Protein AF-0000000066458922 (afdb_homodimer)

Sequence (270 aa):
MAAVVPRSFRLLEELENGEKGRGAEACSYGLANGDDVTMTNWNGTILGPPHSVHENRIYSVNIKCGENYPDLPPTIHFVSKVNLPCVDPRNGKVDLTKLPRLAIWKREFTMETILLEIRRQAKCYKEMPRDIRAYMAAVVPRSFRLLEELENGEKGRGAEACSYGLANGDDVTMTNWNGTILGPPHSVHENRIYSVNIKCGENYPDLPPTIHFVSKVNLPCVDPRNGKVDLTKLPRLAIWKREFTMETILLEIRRQAKCYKEMPRDIRAY

Nearest PDB structures (foldseek):
  3e95-assembly1_C  TM=9.661E-01  e=5.113E-15  Plasmodium falciparum 3D7
  6d6i-assembly2_D  TM=9.715E-01  e=2.833E-14  Homo sapiens
  7bbd-assembly1_A  TM=9.429E-01  e=5.014E-14  Homo sapiens
  3von-assembly15_h  TM=9.383E-01  e=4.615E-13  Homo sapiens
  2c2v-assembly2_L  TM=9.650E-01  e=1.984E-12  Homo sapiens

Structure (mmCIF, N/CA/C/O backbone):
data_AF-0000000066458922-model_v1
#
loop_
_entity.id
_entity.type
_entity.pdbx_description
1 polymer 'Ubiquitin-conjugating enzyme'
#
loop_
_atom_site.group_PDB
_atom_site.id
_atom_site.type_symbol
_atom_site.label_atom_id
_atom_site.label_alt_id
_atom_site.label_comp_id
_atom_site.label_asym_id
_atom_site.label_entity_id
_atom_site.label_seq_id
_atom_site.pdbx_PDB_ins_code
_atom_site.Cartn_x
_atom_site.Cartn_y
_atom_site.Cartn_z
_atom_site.occupancy
_atom_site.B_iso_or_equiv
_atom_site.auth_seq_id
_atom_site.auth_comp_id
_atom_site.auth_asym_id
_atom_site.auth_atom_id
_atom_site.pdbx_PDB_model_num
ATOM 1 N N . MET A 1 1 ? -7.777 29.75 24.094 1 41.16 1 MET A N 1
ATOM 2 C CA . MET A 1 1 ? -7.801 29.438 22.656 1 41.16 1 MET A CA 1
ATOM 3 C C . MET A 1 1 ? -6.992 28.188 22.359 1 41.16 1 MET A C 1
ATOM 5 O O . MET A 1 1 ? -5.82 28.094 22.734 1 41.16 1 MET A O 1
ATOM 9 N N . ALA A 1 2 ? -7.551 27.094 22.312 1 49.94 2 ALA A N 1
ATOM 10 C CA . ALA A 1 2 ? -6.809 25.844 22.328 1 49.94 2 ALA A CA 1
ATOM 11 C C . ALA A 1 2 ? -5.652 25.875 21.344 1 49.94 2 ALA A C 1
ATOM 13 O O . ALA A 1 2 ? -5.773 26.453 20.25 1 49.94 2 ALA A O 1
ATOM 14 N N . ALA A 1 3 ? -4.461 25.859 21.781 1 58.59 3 ALA A N 1
ATOM 15 C CA . ALA A 1 3 ? -3.236 26.062 21.016 1 58.59 3 ALA A CA 1
ATOM 16 C C . ALA A 1 3 ? -3.262 25.25 19.719 1 58.59 3 ALA A C 1
ATOM 18 O O . ALA A 1 3 ? -3.494 24.047 19.734 1 58.59 3 ALA A O 1
ATOM 19 N N . VAL A 1 4 ? -3.592 26 18.547 1 75.06 4 VAL A N 1
ATOM 20 C CA . VAL A 1 4 ? -3.693 25.406 17.219 1 75.06 4 VAL A CA 1
ATOM 21 C C . VAL A 1 4 ? -2.363 24.766 16.828 1 75.06 4 VAL A C 1
ATOM 23 O O . VAL A 1 4 ? -1.322 25.438 16.828 1 75.06 4 VAL A O 1
ATOM 26 N N . VAL A 1 5 ? -2.254 23.469 17 1 81.69 5 VAL A N 1
ATOM 27 C CA . VAL A 1 5 ? -1.054 22.75 16.578 1 81.69 5 VAL A CA 1
ATOM 28 C C . VAL A 1 5 ? -0.711 23.094 15.133 1 81.69 5 VAL A C 1
ATOM 30 O O . VAL A 1 5 ? -1.555 22.969 14.242 1 81.69 5 VAL A O 1
ATOM 33 N N . PRO A 1 6 ? 0.417 23.719 15.016 1 91.44 6 PRO A N 1
ATOM 34 C CA . PRO A 1 6 ? 0.812 24.031 13.641 1 91.44 6 PRO A CA 1
ATOM 35 C C . PRO A 1 6 ? 0.789 22.797 12.727 1 91.44 6 PRO A C 1
ATOM 37 O O . PRO A 1 6 ? 0.986 21.672 13.195 1 91.44 6 PRO A O 1
ATOM 40 N N . ARG A 1 7 ? 0.557 22.891 11.492 1 95.56 7 ARG A N 1
ATOM 41 C CA . ARG A 1 7 ? 0.439 21.844 10.477 1 95.56 7 ARG A CA 1
ATOM 42 C C . ARG A 1 7 ? 1.653 20.922 10.492 1 95.56 7 ARG A C 1
ATOM 44 O O . ARG A 1 7 ? 1.509 19.703 10.469 1 95.56 7 ARG A O 1
ATOM 51 N N . SER A 1 8 ? 2.82 21.531 10.5 1 94.12 8 SER A N 1
ATOM 52 C CA . SER A 1 8 ? 4.047 20.75 10.43 1 94.12 8 SER A CA 1
ATOM 53 C C . SER A 1 8 ? 4.176 19.812 11.625 1 94.12 8 SER A C 1
ATOM 55 O O . SER A 1 8 ? 4.609 18.656 11.484 1 94.12 8 SER A O 1
ATOM 57 N N . PHE A 1 9 ? 3.789 20.281 12.758 1 94.62 9 PHE A N 1
ATOM 58 C CA . PHE A 1 9 ? 3.855 19.453 13.953 1 94.62 9 PHE A CA 1
ATOM 59 C C . PHE A 1 9 ? 2.832 18.312 13.898 1 94.62 9 PHE A C 1
ATOM 61 O O . PHE A 1 9 ? 3.121 17.188 14.289 1 94.62 9 PHE A O 1
ATOM 68 N N . ARG A 1 10 ? 1.697 18.656 13.438 1 95.81 10 ARG A N 1
ATOM 69 C CA . ARG A 1 10 ? 0.661 17.641 13.25 1 95.81 10 ARG A CA 1
ATOM 70 C C . ARG A 1 10 ? 1.138 16.531 12.32 1 95.81 10 ARG A C 1
ATOM 72 O O . ARG A 1 10 ? 1.009 15.352 12.633 1 95.81 10 ARG A O 1
ATOM 79 N N . LEU A 1 11 ? 1.676 16.891 11.219 1 96.31 11 LEU A N 1
ATOM 80 C CA . LEU A 1 11 ? 2.109 15.922 10.211 1 96.31 11 LEU A CA 1
ATOM 81 C C . LEU A 1 11 ? 3.279 15.094 10.727 1 96.31 11 LEU A C 1
ATOM 83 O O . LEU A 1 11 ? 3.375 13.898 10.422 1 96.31 11 LEU A O 1
ATOM 87 N N . LEU A 1 12 ? 4.121 15.727 11.469 1 93.5 12 LEU A N 1
ATOM 88 C CA . LEU A 1 12 ? 5.227 14.984 12.07 1 93.5 12 LEU A CA 1
ATOM 89 C C . LEU A 1 12 ? 4.715 13.938 13.047 1 93.5 12 LEU A C 1
ATOM 91 O O . LEU A 1 12 ? 5.219 12.805 13.078 1 93.5 12 LEU A O 1
ATOM 95 N N . GLU A 1 13 ? 3.781 14.336 13.789 1 93.44 13 GLU A N 1
ATOM 96 C CA . GLU A 1 13 ? 3.178 13.398 14.734 1 93.44 13 GLU A CA 1
ATOM 97 C C . GLU A 1 13 ? 2.527 12.227 14 1 93.44 13 GLU A C 1
ATOM 99 O O . GLU A 1 13 ? 2.689 11.07 14.398 1 93.44 13 GLU A O 1
ATOM 104 N N . GLU A 1 14 ? 1.834 12.469 13 1 94 14 GLU A N 1
ATOM 105 C CA . GLU A 1 14 ? 1.181 11.414 12.227 1 94 14 GLU A CA 1
ATOM 106 C C . GLU A 1 14 ? 2.207 10.516 11.547 1 94 14 GLU A C 1
ATOM 108 O O . GLU A 1 14 ? 2.002 9.305 11.438 1 94 14 GLU A O 1
ATOM 113 N N . LEU A 1 15 ? 3.234 11.164 11.117 1 92 15 LEU A N 1
ATOM 114 C CA . LEU A 1 15 ? 4.32 10.391 10.531 1 92 15 LEU A CA 1
ATOM 115 C C . LEU A 1 15 ? 4.906 9.414 11.547 1 92 15 LEU A C 1
ATOM 117 O O . LEU A 1 15 ? 5.113 8.234 11.234 1 92 15 LEU A O 1
ATOM 121 N N . GLU A 1 16 ? 5.117 9.867 12.672 1 89.38 16 GLU A N 1
ATOM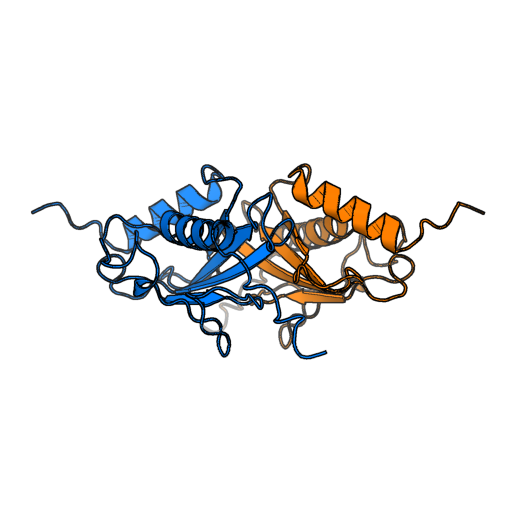 122 C CA . GLU A 1 16 ? 5.664 9.039 13.742 1 89.38 16 GLU A CA 1
ATOM 123 C C . GLU A 1 16 ? 4.711 7.898 14.102 1 89.38 16 GLU A C 1
ATOM 125 O O . GLU A 1 16 ? 5.145 6.766 14.312 1 89.38 16 GLU A O 1
ATOM 130 N N . ASN A 1 17 ? 3.496 8.211 14.125 1 88.06 17 ASN A N 1
ATOM 131 C CA . ASN A 1 17 ? 2.486 7.195 14.422 1 88.06 17 ASN A CA 1
ATOM 132 C C . ASN A 1 17 ? 2.426 6.129 13.328 1 88.06 17 ASN A C 1
ATOM 134 O O . ASN A 1 17 ? 2.254 4.945 13.625 1 88.06 17 ASN A O 1
ATOM 138 N N . GLY A 1 18 ? 2.506 6.551 12.156 1 83.62 18 GLY A N 1
ATOM 139 C CA . GLY A 1 18 ? 2.5 5.625 11.031 1 83.62 18 GLY A CA 1
ATOM 140 C C . GLY A 1 18 ? 3.682 4.676 11.039 1 83.62 18 GLY A C 1
ATOM 141 O O . GLY A 1 18 ? 3.549 3.508 10.664 1 83.62 18 GLY A O 1
ATOM 142 N N . GLU A 1 19 ? 4.84 5.121 11.398 1 74.81 19 GLU A N 1
ATOM 143 C CA . GLU A 1 19 ? 6.07 4.34 11.43 1 74.81 19 GLU A CA 1
ATOM 144 C C . GLU A 1 19 ? 6.031 3.293 12.539 1 74.81 19 GLU A C 1
ATOM 146 O O . GLU A 1 19 ? 6.551 2.188 12.375 1 74.81 19 GLU A O 1
ATOM 151 N N . LYS A 1 20 ? 5.547 3.604 13.641 1 64.25 20 LYS A N 1
ATOM 152 C CA . LYS A 1 20 ? 5.574 2.73 14.805 1 64.25 20 LYS A CA 1
ATOM 153 C C . LYS A 1 20 ? 4.551 1.605 14.68 1 64.25 20 LYS A C 1
ATOM 155 O O . LYS A 1 20 ? 4.578 0.646 15.453 1 64.25 20 LYS A O 1
ATOM 160 N N . GLY A 1 21 ? 4.047 1.479 13.562 1 56.75 21 GLY A N 1
ATOM 161 C CA . GLY A 1 21 ? 3.072 0.418 13.367 1 56.75 21 GLY A CA 1
ATOM 162 C C . GLY A 1 21 ? 1.97 0.423 14.414 1 56.75 21 GLY A C 1
ATOM 163 O O . GLY A 1 21 ? 1.437 -0.631 14.766 1 56.75 21 GLY A O 1
ATOM 164 N N . ARG A 1 22 ? 2.064 1.371 15.297 1 48 22 ARG A N 1
ATOM 165 C CA . ARG A 1 22 ? 1.065 1.415 16.359 1 48 22 ARG A CA 1
ATOM 166 C C . ARG A 1 22 ? -0.345 1.476 1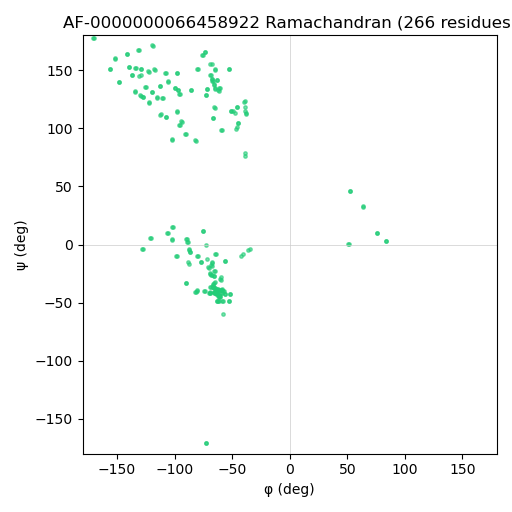5.781 1 48 22 ARG A C 1
ATOM 168 O O . ARG A 1 22 ? -1.328 1.357 16.516 1 48 22 ARG A O 1
ATOM 175 N N . GLY A 1 23 ? -0.4 1.772 14.508 1 48.88 23 GLY A N 1
ATOM 176 C CA . GLY A 1 23 ? -1.752 1.79 13.977 1 48.88 23 GLY A CA 1
ATOM 177 C C . GLY A 1 23 ? -2.322 0.402 13.75 1 48.88 23 GLY A C 1
ATOM 178 O O . GLY A 1 23 ? -1.665 -0.6 14.039 1 48.88 23 GLY A O 1
ATOM 179 N N . ALA A 1 24 ? -3.693 0.386 13.602 1 52.81 24 ALA A N 1
ATOM 180 C CA . ALA A 1 24 ? -4.449 -0.835 13.336 1 52.81 24 ALA A CA 1
ATOM 181 C C . ALA A 1 24 ? -3.787 -1.663 12.242 1 52.81 24 ALA A C 1
ATOM 183 O O . ALA A 1 24 ? -3.293 -1.114 11.25 1 52.81 24 ALA A O 1
ATOM 184 N N . GLU A 1 25 ? -3.371 -2.797 12.484 1 63.59 25 GLU A N 1
ATOM 185 C CA . GLU A 1 25 ? -2.881 -3.773 11.516 1 63.59 25 GLU A CA 1
ATOM 186 C C . GLU A 1 25 ? -3.635 -3.668 10.195 1 63.59 25 GLU A C 1
ATOM 188 O O . GLU A 1 25 ? -3.158 -4.145 9.164 1 63.59 25 GLU A O 1
ATOM 193 N N . ALA A 1 26 ? -4.629 -2.756 10.258 1 82.12 26 ALA A N 1
ATOM 194 C CA . ALA A 1 26 ? -5.562 -2.803 9.141 1 82.12 26 ALA A CA 1
ATOM 195 C C . ALA A 1 26 ? -5.223 -1.741 8.102 1 82.12 26 ALA A C 1
ATOM 197 O O . ALA A 1 26 ? -5.77 -1.752 6.992 1 82.12 26 ALA A O 1
ATOM 198 N N . CYS A 1 27 ? -4.273 -0.783 8.43 1 88.62 27 CYS A N 1
ATOM 199 C CA . CYS A 1 27 ? -3.896 0.256 7.477 1 88.62 27 CYS A CA 1
ATOM 200 C C . CYS A 1 27 ? -2.463 0.717 7.711 1 88.62 27 CYS A C 1
ATOM 202 O O . CYS A 1 27 ? -1.877 0.435 8.758 1 88.62 27 CYS A O 1
ATOM 204 N N . SER A 1 28 ? -1.844 1.312 6.781 1 87.38 28 SER A N 1
ATOM 205 C CA . SER A 1 28 ? -0.528 1.941 6.844 1 87.38 28 SER A CA 1
ATOM 206 C C . SER A 1 28 ? -0.506 3.254 6.07 1 87.38 28 SER A C 1
ATOM 208 O O . SER A 1 28 ? -1.31 3.457 5.156 1 87.38 28 SER A O 1
ATOM 210 N N . TYR A 1 29 ? 0.348 4.145 6.457 1 91.38 29 TYR A N 1
ATOM 211 C CA . TYR A 1 29 ? 0.526 5.402 5.742 1 91.38 29 TYR A CA 1
ATOM 212 C C . TYR A 1 29 ? 1.91 5.984 6.004 1 91.38 29 TYR A C 1
ATOM 214 O O . TYR A 1 29 ? 2.492 5.766 7.07 1 91.38 29 TYR A O 1
ATOM 222 N N . GLY A 1 30 ? 2.418 6.715 5.066 1 91.81 30 GLY A N 1
ATOM 223 C CA . GLY A 1 30 ? 3.721 7.359 5.09 1 91.81 30 GLY A CA 1
ATOM 224 C C . GLY A 1 30 ? 3.928 8.328 3.941 1 91.81 30 GLY A C 1
ATOM 225 O O . GLY A 1 30 ? 3.055 8.484 3.084 1 91.81 30 GLY A O 1
ATOM 226 N N . LEU A 1 31 ? 5.035 8.938 3.963 1 93.31 31 LEU A N 1
ATOM 227 C CA . LEU A 1 31 ? 5.305 9.953 2.945 1 93.31 31 LEU A CA 1
ATOM 228 C C . LEU A 1 31 ? 5.43 9.312 1.566 1 93.31 31 LEU A C 1
ATOM 230 O O . LEU A 1 31 ? 5.992 8.227 1.428 1 93.31 31 LEU A O 1
ATOM 234 N N . ALA A 1 32 ? 4.879 10 0.539 1 91 32 ALA A N 1
ATOM 235 C CA . ALA A 1 32 ? 5.004 9.547 -0.844 1 91 32 ALA A CA 1
ATOM 236 C C . ALA A 1 32 ? 6.41 9.797 -1.38 1 91 32 ALA A C 1
ATOM 238 O O . ALA A 1 32 ? 6.926 9.016 -2.184 1 91 32 ALA A O 1
ATOM 239 N N . ASN A 1 33 ? 6.926 10.945 -1.011 1 83.19 33 ASN A N 1
ATOM 240 C CA . ASN A 1 33 ? 8.258 11.375 -1.438 1 83.19 33 ASN A CA 1
ATOM 241 C C . ASN A 1 33 ? 9.062 11.938 -0.272 1 83.19 33 ASN A C 1
ATOM 243 O O . ASN A 1 33 ? 8.594 12.836 0.435 1 83.19 33 ASN A O 1
ATOM 247 N N . GLY A 1 34 ? 10.312 11.461 -0.122 1 77.25 34 GLY A N 1
ATOM 248 C CA . GLY A 1 34 ? 11.164 11.891 0.975 1 77.25 34 GLY A CA 1
ATOM 249 C C . GLY A 1 34 ? 11.625 13.328 0.836 1 77.25 34 GLY A C 1
ATOM 250 O O . GLY A 1 34 ? 12.008 13.961 1.823 1 77.25 34 GLY A O 1
ATOM 251 N N . ASP A 1 35 ? 11.547 13.805 -0.413 1 78.38 35 ASP A N 1
ATOM 252 C CA . ASP A 1 35 ? 12.023 15.164 -0.666 1 78.38 35 ASP A CA 1
ATOM 253 C C . ASP A 1 35 ? 10.914 16.188 -0.461 1 78.38 35 ASP A C 1
ATOM 255 O O . ASP A 1 35 ? 11.125 17.391 -0.632 1 78.38 35 ASP A O 1
ATOM 259 N N . ASP A 1 36 ? 9.789 15.719 -0.006 1 85.12 36 ASP A N 1
ATOM 260 C CA . ASP A 1 36 ? 8.641 16.594 0.235 1 85.12 36 ASP A CA 1
ATOM 261 C C . ASP A 1 36 ? 8.758 17.281 1.593 1 85.12 36 ASP A C 1
ATOM 263 O O . ASP A 1 36 ? 8.156 16.844 2.574 1 85.12 36 ASP A O 1
ATOM 267 N N . VAL A 1 37 ? 9.375 18.438 1.634 1 85.88 37 VAL A N 1
ATOM 268 C CA . VAL A 1 37 ? 9.656 19.172 2.863 1 85.88 37 VAL A CA 1
ATOM 269 C C . VAL A 1 37 ? 8.352 19.625 3.5 1 85.88 37 VAL A C 1
ATOM 271 O O . VAL A 1 37 ? 8.25 19.734 4.727 1 85.88 37 VAL A O 1
ATOM 274 N N . THR A 1 38 ? 7.395 19.797 2.67 1 93.19 38 THR A N 1
ATOM 275 C CA . THR A 1 38 ? 6.125 20.312 3.176 1 93.19 38 THR A CA 1
ATOM 276 C C . THR A 1 38 ? 5.238 19.172 3.67 1 93.19 38 THR A C 1
ATOM 278 O O . THR A 1 38 ? 4.172 19.406 4.238 1 93.19 38 THR A O 1
ATOM 281 N N . MET A 1 39 ? 5.621 17.938 3.482 1 94.69 39 MET A N 1
ATOM 282 C CA . MET A 1 39 ? 4.902 16.75 3.904 1 94.69 39 MET A CA 1
ATOM 283 C C . MET A 1 39 ? 3.455 16.781 3.428 1 94.69 39 MET A C 1
ATOM 285 O O . MET A 1 39 ? 2.535 16.5 4.195 1 94.69 39 MET A O 1
ATOM 289 N N . THR A 1 40 ? 3.297 17.141 2.139 1 96.62 40 THR A N 1
ATOM 290 C CA . THR A 1 40 ? 1.965 17.328 1.577 1 96.62 40 THR A CA 1
ATOM 291 C C . THR A 1 40 ? 1.438 16.016 0.982 1 96.62 40 THR A C 1
ATOM 293 O O . THR A 1 40 ? 0.237 15.75 1.032 1 96.62 40 THR A O 1
ATOM 296 N N . ASN A 1 41 ? 2.305 15.227 0.469 1 95.31 41 ASN A N 1
ATOM 297 C CA . ASN A 1 41 ? 1.882 14.039 -0.267 1 95.31 41 ASN A CA 1
ATOM 298 C C . ASN A 1 41 ? 2.219 12.758 0.491 1 95.31 41 ASN A C 1
ATOM 300 O O . ASN A 1 41 ? 3.371 12.539 0.869 1 95.31 41 ASN A O 1
ATOM 304 N N . TRP A 1 42 ? 1.158 11.945 0.673 1 94.94 42 TRP A N 1
ATOM 305 C CA . TRP A 1 42 ? 1.271 10.711 1.442 1 94.94 42 TRP A CA 1
ATOM 306 C C . TRP A 1 42 ? 0.703 9.531 0.663 1 94.94 42 TRP A C 1
ATOM 308 O O . TRP A 1 42 ? -0.146 9.703 -0.214 1 94.94 42 TRP A O 1
ATOM 318 N N . ASN A 1 43 ? 1.256 8.367 0.942 1 92.38 43 ASN A N 1
ATOM 319 C CA . ASN A 1 43 ? 0.662 7.105 0.513 1 92.38 43 ASN A CA 1
ATOM 320 C C . ASN A 1 43 ? 0.056 6.344 1.688 1 92.38 43 ASN A C 1
ATOM 322 O O . ASN A 1 43 ? 0.548 6.438 2.814 1 92.38 43 ASN A O 1
ATOM 326 N N . GLY A 1 44 ? -0.997 5.629 1.39 1 92 44 GLY A N 1
ATOM 327 C CA . GLY A 1 44 ? -1.632 4.789 2.391 1 92 44 GLY A CA 1
ATOM 328 C C . GLY A 1 44 ? -2.109 3.459 1.835 1 92 44 GLY A C 1
ATOM 329 O O . GLY A 1 44 ? -2.188 3.281 0.618 1 92 44 GLY A O 1
ATOM 330 N N . THR A 1 45 ? -2.371 2.559 2.781 1 91 45 THR A N 1
ATOM 331 C CA . THR A 1 45 ? -2.922 1.257 2.42 1 91 45 THR A CA 1
ATOM 332 C C . THR A 1 45 ? -4.031 0.853 3.385 1 91 45 THR A C 1
ATOM 334 O O . THR A 1 45 ? -3.963 1.149 4.582 1 91 45 THR A O 1
ATOM 337 N N . ILE A 1 46 ? -4.973 0.185 2.855 1 91.75 46 ILE A N 1
ATOM 338 C CA . ILE A 1 46 ? -6.082 -0.352 3.635 1 91.75 46 ILE A CA 1
ATOM 339 C C . ILE A 1 46 ? -6.238 -1.844 3.35 1 91.75 46 ILE A C 1
ATOM 341 O O . ILE A 1 46 ? -6.34 -2.254 2.191 1 91.75 46 ILE A O 1
ATOM 345 N N . LEU A 1 47 ? -6.242 -2.584 4.383 1 88.94 47 LEU A N 1
ATOM 346 C CA . LEU A 1 47 ? -6.559 -4 4.242 1 88.94 47 LEU A CA 1
ATOM 347 C C . LEU A 1 47 ? -8.062 -4.227 4.289 1 88.94 47 LEU A C 1
ATOM 349 O O . LEU A 1 47 ? -8.742 -3.732 5.195 1 88.94 47 LEU A O 1
ATOM 353 N N . GLY A 1 48 ? -8.523 -5 3.367 1 90.44 48 GLY A N 1
ATOM 354 C CA . GLY A 1 48 ? -9.953 -5.285 3.383 1 90.44 48 GLY A CA 1
ATOM 355 C C . GLY A 1 48 ? -10.398 -6.035 4.625 1 90.44 48 GLY A C 1
ATOM 356 O O . GLY A 1 48 ? -9.688 -6.922 5.109 1 90.44 48 GLY A O 1
ATOM 357 N N . PRO A 1 49 ? -11.555 -5.656 5.102 1 90.25 49 PRO A N 1
ATOM 358 C CA . PRO A 1 49 ? -12.031 -6.305 6.328 1 90.25 49 PRO A CA 1
ATOM 359 C C . PRO A 1 49 ? -12.398 -7.77 6.113 1 90.25 49 PRO A C 1
ATOM 361 O O . PRO A 1 49 ? -12.922 -8.133 5.055 1 90.25 49 PRO A O 1
ATOM 364 N N . PRO A 1 50 ? -12.133 -8.578 7.211 1 86.88 50 PRO A N 1
ATOM 365 C CA . PRO A 1 50 ? -12.547 -9.984 7.117 1 86.88 50 PRO A CA 1
ATOM 366 C C . PRO A 1 50 ? -14.062 -10.148 7.031 1 86.88 50 PRO A C 1
ATOM 368 O O . PRO A 1 50 ? -14.805 -9.289 7.5 1 86.88 50 PRO A O 1
ATOM 371 N N . HIS A 1 51 ? -14.484 -11.258 6.344 1 88.44 51 HIS A N 1
ATOM 372 C CA . HIS A 1 51 ? -15.898 -11.602 6.23 1 88.44 51 HIS A CA 1
ATOM 373 C C . HIS A 1 51 ? -16.672 -10.539 5.457 1 88.44 51 HIS A C 1
ATOM 375 O O . HIS A 1 51 ? -17.75 -10.117 5.875 1 88.44 51 HIS A O 1
ATOM 381 N N . SER A 1 52 ? -16.031 -9.922 4.527 1 88.69 52 SER A N 1
ATOM 382 C CA . SER A 1 52 ? -16.625 -8.953 3.615 1 88.69 52 SER A CA 1
ATOM 383 C C . SER A 1 52 ? -16.266 -9.258 2.166 1 88.69 52 SER A C 1
ATOM 385 O O . SER A 1 52 ? -15.438 -10.133 1.9 1 88.69 52 SER A O 1
ATOM 387 N N . VAL A 1 53 ? -16.938 -8.617 1.21 1 88.12 53 VAL A N 1
ATOM 388 C CA . VAL A 1 53 ? -16.625 -8.789 -0.204 1 88.12 53 VAL A CA 1
ATOM 389 C C . VAL A 1 53 ? -15.219 -8.258 -0.483 1 88.12 53 VAL A C 1
ATOM 391 O O . VAL A 1 53 ? -14.656 -8.5 -1.555 1 88.12 53 VAL A O 1
ATOM 394 N N . HIS A 1 54 ? -14.609 -7.617 0.473 1 90.69 54 HIS A N 1
ATOM 395 C CA . HIS A 1 54 ? -13.289 -7.016 0.306 1 90.69 54 HIS A CA 1
ATOM 396 C C . HIS A 1 54 ? -12.219 -7.824 1.031 1 90.69 54 HIS A C 1
ATOM 398 O O . HIS A 1 54 ? -11.07 -7.391 1.139 1 90.69 54 HIS A O 1
ATOM 404 N N . GLU A 1 55 ? -12.602 -8.984 1.491 1 87.75 55 GLU A N 1
ATOM 405 C CA . GLU A 1 55 ? -11.664 -9.82 2.236 1 87.75 55 GLU A CA 1
ATOM 406 C C . GLU A 1 55 ? -10.461 -10.188 1.38 1 87.75 55 GLU A C 1
ATOM 408 O O . GLU A 1 55 ? -10.602 -10.484 0.192 1 87.75 55 GLU A O 1
ATOM 413 N N . ASN A 1 56 ? -9.242 -10.07 1.993 1 85.81 56 ASN A N 1
ATOM 414 C CA . ASN A 1 56 ? -7.977 -10.484 1.396 1 85.81 56 ASN A CA 1
ATOM 415 C C . ASN A 1 56 ? -7.504 -9.492 0.336 1 85.81 56 ASN A C 1
ATOM 417 O O . ASN A 1 56 ? -6.586 -9.781 -0.431 1 85.81 56 ASN A O 1
ATOM 421 N N . ARG A 1 57 ? -8.148 -8.391 0.281 1 89.44 57 ARG A N 1
ATOM 422 C CA . ARG A 1 57 ? -7.75 -7.336 -0.645 1 89.44 57 ARG A CA 1
ATOM 423 C C . ARG A 1 57 ? -6.895 -6.285 0.059 1 89.44 57 ARG A C 1
ATOM 425 O O . ARG A 1 57 ? -7.012 -6.09 1.27 1 89.44 57 ARG A O 1
ATOM 432 N N . ILE A 1 58 ? -6.016 -5.762 -0.703 1 89.81 58 ILE A N 1
ATOM 433 C CA . ILE A 1 58 ? -5.273 -4.602 -0.231 1 89.81 58 ILE A CA 1
ATOM 434 C C . ILE A 1 58 ? -5.523 -3.416 -1.16 1 89.81 58 ILE A C 1
ATOM 436 O O . ILE A 1 58 ? -5.434 -3.547 -2.383 1 89.81 58 ILE A O 1
ATOM 440 N N . TYR A 1 59 ? -5.84 -2.268 -0.61 1 92.44 59 TYR A N 1
ATOM 441 C CA . TYR A 1 59 ? -6.109 -1.055 -1.374 1 92.44 59 TYR A CA 1
ATOM 442 C C . TYR A 1 59 ? -5.035 -0.003 -1.124 1 92.44 59 TYR A C 1
ATOM 444 O O . TYR A 1 59 ? -4.594 0.185 0.012 1 92.44 59 TYR A O 1
ATOM 452 N N . SER A 1 60 ? -4.621 0.614 -2.184 1 92 60 SER A N 1
ATOM 453 C CA . SER A 1 60 ? -3.68 1.723 -2.07 1 92 60 SER A CA 1
ATOM 454 C C . SER A 1 60 ? -4.371 3.062 -2.299 1 92 60 SER A C 1
ATOM 456 O O . SER A 1 60 ? -5.223 3.184 -3.182 1 92 60 SER A O 1
ATOM 458 N N . VAL A 1 61 ? -3.961 4.07 -1.503 1 94.62 61 VAL A N 1
ATOM 459 C CA . VAL A 1 61 ? -4.555 5.395 -1.646 1 94.62 61 VAL A CA 1
ATOM 460 C C . VAL A 1 61 ? -3.459 6.457 -1.648 1 94.62 61 VAL A C 1
ATOM 462 O O . VAL A 1 61 ? -2.391 6.258 -1.062 1 94.62 61 VAL A O 1
ATOM 465 N N . ASN A 1 62 ? -3.746 7.535 -2.311 1 95.44 62 ASN A N 1
ATOM 466 C CA . ASN A 1 62 ? -2.992 8.773 -2.184 1 95.44 62 ASN A CA 1
ATOM 467 C C . ASN A 1 62 ? -3.697 9.766 -1.264 1 95.44 62 ASN A C 1
ATOM 469 O O . ASN A 1 62 ? -4.918 9.93 -1.34 1 95.44 62 ASN A O 1
ATOM 473 N N . ILE A 1 63 ? -2.932 10.344 -0.402 1 97.25 63 ILE A N 1
ATOM 474 C CA . ILE A 1 63 ? -3.459 11.32 0.547 1 97.25 63 ILE A CA 1
ATOM 475 C C . ILE A 1 63 ? -2.717 12.648 0.388 1 97.25 63 ILE A C 1
ATOM 477 O O . ILE A 1 63 ? -1.49 12.695 0.507 1 97.25 63 ILE A O 1
ATOM 481 N N . LYS A 1 64 ? -3.439 13.68 0.115 1 98 64 LYS A N 1
ATOM 482 C CA . LYS A 1 64 ? -2.842 15 -0.017 1 98 64 LYS A CA 1
ATOM 483 C C . LYS A 1 64 ? -3.289 15.922 1.115 1 98 64 LYS A C 1
ATOM 485 O O . LYS A 1 64 ? -4.461 16.297 1.192 1 98 64 LYS A O 1
ATOM 490 N N . CYS A 1 65 ? -2.324 16.219 1.933 1 98.19 65 CYS A N 1
ATOM 491 C CA . CYS A 1 65 ? -2.566 17.188 2.996 1 98.19 65 CYS A CA 1
ATOM 492 C C . CYS A 1 65 ? -2.164 18.594 2.557 1 98.19 65 CYS A C 1
ATOM 494 O O . CYS A 1 65 ? -0.982 18.938 2.586 1 98.19 65 CYS A O 1
ATOM 496 N N . GLY A 1 66 ? -3.145 19.391 2.279 1 97.75 66 GLY A N 1
ATOM 497 C CA . GLY A 1 66 ? -2.895 20.734 1.779 1 97.75 66 GLY A CA 1
ATOM 498 C C . GLY A 1 66 ? -2.361 21.688 2.842 1 97.75 66 GLY A C 1
ATOM 499 O O . GLY A 1 66 ? -2.094 21.266 3.971 1 97.75 66 GLY A O 1
ATOM 500 N N . GLU A 1 67 ? -2.289 22.938 2.52 1 96.75 67 GLU A N 1
ATOM 501 C CA . GLU A 1 67 ? -1.678 23.953 3.379 1 96.75 67 GLU A CA 1
ATOM 502 C C . GLU A 1 67 ? -2.523 24.203 4.625 1 96.75 67 GLU A C 1
ATOM 504 O O . GLU A 1 67 ? -2.002 24.594 5.668 1 96.75 67 GLU A O 1
ATOM 509 N N . ASN A 1 68 ? -3.771 23.953 4.613 1 96.75 68 ASN A N 1
ATOM 510 C CA . ASN A 1 68 ? -4.672 24.266 5.719 1 96.75 68 ASN A CA 1
ATOM 511 C C . ASN A 1 68 ? -5.008 23.016 6.535 1 96.75 68 ASN A C 1
ATOM 513 O O . ASN A 1 68 ? -5.875 23.062 7.41 1 96.75 68 ASN A O 1
ATOM 517 N N . TYR A 1 69 ? -4.449 21.953 6.227 1 97.38 69 TYR A N 1
ATOM 518 C CA . TYR A 1 69 ? -4.582 20.797 7.09 1 97.38 69 TYR A CA 1
ATOM 519 C C . TYR A 1 69 ? -3.996 21.062 8.469 1 97.38 69 TYR A C 1
ATOM 521 O O . TYR A 1 69 ? -2.92 21.656 8.586 1 97.38 69 TYR A O 1
ATOM 529 N N . PRO A 1 70 ? -4.621 20.781 9.547 1 97.19 70 PRO A N 1
ATOM 530 C CA . PRO A 1 70 ? -5.824 19.969 9.719 1 97.19 70 PRO A CA 1
ATOM 531 C C . PRO A 1 70 ? -7.082 20.812 9.922 1 97.19 70 PRO A C 1
ATOM 533 O O . PRO A 1 70 ? -8.117 20.281 10.336 1 97.19 70 PRO A O 1
ATOM 536 N N . ASP A 1 71 ? -6.98 22.078 9.617 1 97.06 71 ASP A N 1
ATOM 537 C CA . ASP A 1 71 ? -8.188 22.891 9.672 1 97.06 71 ASP A CA 1
ATOM 538 C C . ASP A 1 71 ? -9.188 22.453 8.602 1 97.06 71 ASP A C 1
ATOM 540 O O . ASP A 1 71 ? -10.406 22.531 8.805 1 97.06 71 ASP A O 1
ATOM 544 N N . LEU A 1 72 ? -8.648 22.031 7.461 1 97.31 72 LEU A N 1
ATOM 545 C CA . LEU A 1 72 ? -9.43 21.438 6.383 1 97.31 72 LEU A CA 1
ATOM 546 C C . LEU A 1 72 ? -9 20 6.133 1 97.31 72 LEU A C 1
ATOM 548 O O . LEU A 1 72 ? -7.844 19.641 6.383 1 97.31 72 LEU A O 1
ATOM 552 N N . PRO A 1 73 ? -9.906 19.203 5.668 1 98.06 73 PRO A N 1
ATOM 553 C CA . PRO A 1 73 ? -9.578 17.797 5.434 1 98.06 73 PRO A CA 1
ATOM 554 C C . PRO A 1 73 ? -8.602 17.594 4.273 1 98.06 73 PRO A C 1
ATOM 556 O O . PRO A 1 73 ? -8.516 18.453 3.389 1 98.06 73 PRO A O 1
ATOM 559 N N . PRO A 1 74 ? -7.91 16.484 4.344 1 98.44 74 PRO A N 1
ATOM 560 C CA . PRO A 1 74 ? -7.09 16.141 3.182 1 98.44 74 PRO A CA 1
ATOM 561 C C . PRO A 1 74 ? -7.918 15.641 1.999 1 98.44 74 PRO A C 1
ATOM 563 O O . PRO A 1 74 ? -9.109 15.359 2.152 1 98.44 74 PRO A O 1
ATOM 566 N N . THR A 1 75 ? -7.266 15.609 0.838 1 98.25 75 THR A N 1
ATOM 567 C CA . THR A 1 75 ? -7.844 14.945 -0.328 1 98.25 75 THR A CA 1
ATOM 568 C C . THR A 1 75 ? -7.297 13.531 -0.473 1 98.25 75 THR A C 1
ATOM 570 O O . THR A 1 75 ? -6.09 13.305 -0.353 1 98.25 75 THR A O 1
ATOM 573 N N . ILE A 1 76 ? -8.227 12.562 -0.707 1 98.06 76 ILE A N 1
ATOM 574 C CA . ILE A 1 76 ? -7.82 11.164 -0.783 1 98.06 76 ILE A CA 1
ATOM 575 C C . ILE A 1 76 ? -8.297 10.562 -2.104 1 98.06 76 ILE A C 1
ATOM 577 O O . ILE A 1 76 ? -9.43 10.781 -2.52 1 98.06 76 ILE A O 1
ATOM 581 N N . HIS A 1 77 ? -7.391 9.82 -2.73 1 97.12 77 HIS A N 1
ATOM 582 C CA . HIS A 1 77 ? -7.703 9.109 -3.967 1 97.12 77 HIS A CA 1
ATOM 583 C C . HIS A 1 77 ? -7.285 7.645 -3.879 1 97.12 77 HIS A C 1
ATOM 585 O O . HIS A 1 77 ? -6.145 7.34 -3.531 1 97.12 77 HIS A O 1
ATOM 591 N N . PHE A 1 78 ? -8.227 6.781 -4.203 1 94.88 78 PHE A N 1
ATOM 592 C CA . PHE A 1 78 ? -7.855 5.383 -4.367 1 94.88 78 PHE A CA 1
ATOM 593 C C . PHE A 1 78 ? -7.07 5.184 -5.66 1 94.88 78 PHE A C 1
ATOM 595 O O . PHE A 1 78 ? -7.488 5.645 -6.723 1 94.88 78 PHE A O 1
ATOM 602 N N . VAL A 1 79 ? -5.949 4.555 -5.52 1 88.31 79 VAL A N 1
ATOM 603 C CA . VAL A 1 79 ? -5.164 4.16 -6.684 1 88.31 79 VAL A CA 1
ATOM 604 C C . VAL A 1 79 ? -5.734 2.871 -7.277 1 88.31 79 VAL A C 1
ATOM 606 O O . VAL A 1 79 ? -5.809 2.725 -8.5 1 88.31 79 VAL A O 1
ATOM 609 N N . SER A 1 80 ? -6.125 1.996 -6.402 1 83.44 80 SER A N 1
ATOM 610 C CA . SER A 1 80 ? -6.758 0.735 -6.777 1 83.44 80 SER A CA 1
ATOM 611 C C . SER A 1 80 ? -8.242 0.932 -7.086 1 83.44 80 SER A C 1
ATOM 613 O O . SER A 1 80 ? -8.898 1.792 -6.496 1 83.44 80 SER A O 1
ATOM 615 N N . LYS A 1 81 ? -8.719 0.072 -7.961 1 83.31 81 LYS A N 1
ATOM 616 C CA . LYS A 1 81 ? -10.164 0.099 -8.195 1 83.31 81 LYS A CA 1
ATOM 617 C C . LYS A 1 81 ? -10.922 -0.474 -6.996 1 83.31 81 LYS A C 1
ATOM 619 O O . LYS A 1 81 ? -10.5 -1.478 -6.414 1 83.31 81 LYS A O 1
ATOM 624 N N . VAL A 1 82 ? -11.969 0.243 -6.578 1 88.75 82 VAL A N 1
ATOM 625 C CA . VAL A 1 82 ? -12.781 -0.208 -5.453 1 88.75 82 VAL A CA 1
ATOM 626 C C . VAL A 1 82 ? -14.227 0.236 -5.645 1 88.75 82 VAL A C 1
ATOM 628 O O . VAL A 1 82 ? -14.484 1.326 -6.16 1 88.75 82 VAL A O 1
ATOM 631 N N . ASN A 1 83 ? -15.07 -0.664 -5.285 1 88.19 83 ASN A N 1
ATOM 632 C CA . ASN A 1 83 ? -16.484 -0.339 -5.332 1 88.19 83 ASN A CA 1
ATOM 633 C C . ASN A 1 83 ? -17.031 -0.03 -3.941 1 88.19 83 ASN A C 1
ATOM 635 O O . ASN A 1 83 ? -17.5 -0.931 -3.234 1 88.19 83 ASN A O 1
ATOM 639 N N . LEU A 1 84 ? -17 1.216 -3.541 1 91.62 84 LEU A N 1
ATOM 640 C CA . LEU A 1 84 ? -17.531 1.744 -2.293 1 91.62 84 LEU A CA 1
ATOM 641 C C . LEU A 1 84 ? -18.391 2.977 -2.551 1 91.62 84 LEU A C 1
ATOM 643 O O . LEU A 1 84 ? -18.094 3.771 -3.443 1 91.62 84 LEU A O 1
ATOM 647 N N . PRO A 1 85 ? -19.406 3.152 -1.802 1 90.81 85 PRO A N 1
ATOM 648 C CA . PRO A 1 85 ? -20.297 4.285 -2.014 1 90.81 85 PRO A CA 1
ATOM 649 C C . PRO A 1 85 ? -19.594 5.633 -1.88 1 90.81 85 PRO A C 1
ATOM 651 O O . PRO A 1 85 ? -20 6.613 -2.506 1 90.81 85 PRO A O 1
ATOM 654 N N . CYS A 1 86 ? -18.578 5.73 -1.086 1 95.31 86 CYS A N 1
ATOM 655 C CA . CYS A 1 86 ? -17.922 7.008 -0.827 1 95.31 86 CYS A CA 1
ATOM 656 C C . CYS A 1 86 ? -16.812 7.273 -1.845 1 95.31 86 CYS A C 1
ATOM 658 O O . CYS A 1 86 ? -16.109 8.273 -1.744 1 95.31 86 CYS A O 1
ATOM 660 N N . VAL A 1 87 ? -16.656 6.406 -2.768 1 96.38 87 VAL A N 1
ATOM 661 C CA . VAL A 1 87 ? -15.555 6.527 -3.719 1 96.38 87 VAL A CA 1
ATOM 662 C C . VAL A 1 87 ? -16.109 6.754 -5.125 1 96.38 87 VAL A C 1
ATOM 664 O O . VAL A 1 87 ? -17 6.023 -5.57 1 96.38 87 VAL A O 1
ATOM 667 N N . ASP A 1 88 ? -15.648 7.812 -5.77 1 95.81 88 ASP A N 1
ATOM 668 C CA . ASP A 1 88 ? -15.961 8.023 -7.18 1 95.81 88 ASP A CA 1
ATOM 669 C C . ASP A 1 88 ? -15.344 6.926 -8.047 1 95.81 88 ASP A C 1
ATOM 671 O O . ASP A 1 88 ? -14.117 6.781 -8.094 1 95.81 88 ASP A O 1
ATOM 675 N N . PRO A 1 89 ? -16.172 6.176 -8.719 1 88.94 89 PRO A N 1
ATOM 676 C CA . PRO A 1 89 ? -15.625 5.051 -9.484 1 88.94 89 PRO A CA 1
ATOM 677 C C . PRO A 1 89 ? -14.773 5.5 -10.672 1 88.94 89 PRO A C 1
ATOM 679 O O . PRO A 1 89 ? -13.969 4.727 -11.188 1 88.94 89 PRO A O 1
ATOM 682 N N . ARG A 1 90 ? -14.945 6.762 -11.078 1 90.69 90 ARG A N 1
ATOM 683 C CA . ARG A 1 90 ? -14.25 7.246 -12.266 1 90.69 90 ARG A CA 1
ATOM 684 C C . ARG A 1 90 ? -12.812 7.648 -11.93 1 90.69 90 ARG A C 1
ATOM 686 O O . ARG A 1 90 ? -11.891 7.344 -12.688 1 90.69 90 ARG A O 1
ATOM 693 N N . ASN A 1 91 ? -12.664 8.289 -10.805 1 93 91 ASN A N 1
ATOM 694 C CA . ASN A 1 91 ? -11.336 8.844 -10.547 1 93 91 ASN A CA 1
ATOM 695 C C . ASN A 1 91 ? -10.797 8.422 -9.188 1 93 91 ASN A C 1
ATOM 697 O O . ASN A 1 91 ? -9.672 8.766 -8.82 1 93 91 ASN A O 1
ATOM 701 N N . GLY A 1 92 ? -11.562 7.73 -8.422 1 95.25 92 GLY A N 1
ATOM 702 C CA . GLY A 1 92 ? -11.117 7.172 -7.152 1 95.25 92 GLY A CA 1
ATOM 703 C C . GLY A 1 92 ? -11.195 8.164 -6.004 1 95.25 92 GLY A C 1
ATOM 704 O O . GLY A 1 92 ? -10.773 7.855 -4.887 1 95.25 92 GLY A O 1
ATOM 705 N N . LYS A 1 93 ? -11.719 9.375 -6.281 1 97.88 93 LYS A N 1
ATOM 706 C CA . LYS A 1 93 ? -11.789 10.391 -5.238 1 97.88 93 LYS A CA 1
ATOM 707 C C . LYS A 1 93 ? -12.75 9.969 -4.129 1 97.88 93 LYS A C 1
ATOM 709 O O . LYS A 1 93 ? -13.844 9.469 -4.406 1 97.88 93 LYS A O 1
ATOM 714 N N . VAL A 1 94 ? -12.305 10.219 -2.895 1 98.06 94 VAL A N 1
ATOM 715 C CA . VAL A 1 94 ? -13.125 9.859 -1.746 1 98.06 94 VAL A CA 1
ATOM 716 C C . VAL A 1 94 ? -13.938 11.062 -1.288 1 98.06 94 VAL A C 1
ATOM 718 O O . VAL A 1 94 ? -13.398 12.164 -1.146 1 98.06 94 VAL A O 1
ATOM 721 N N . ASP A 1 95 ? -15.18 10.852 -1.134 1 97.81 95 ASP A N 1
ATOM 722 C CA . ASP A 1 95 ? -16.047 11.867 -0.544 1 97.81 95 ASP A CA 1
ATOM 723 C C . ASP A 1 95 ? -16.234 11.625 0.952 1 97.81 95 ASP A C 1
ATOM 725 O O . ASP A 1 95 ? -17.062 10.812 1.355 1 97.81 95 ASP A O 1
ATOM 729 N N . LEU A 1 96 ? -15.578 12.367 1.742 1 96.75 96 LEU A N 1
ATOM 730 C CA . LEU A 1 96 ? -15.57 12.164 3.188 1 96.75 96 LEU A CA 1
ATOM 731 C C . LEU A 1 96 ? -16.938 12.469 3.781 1 96.75 96 LEU A C 1
ATOM 733 O O . LEU A 1 96 ? -17.281 11.953 4.848 1 96.75 96 LEU A O 1
ATOM 737 N N . THR A 1 97 ? -17.719 13.312 3.143 1 95.94 97 THR A N 1
ATOM 738 C CA . THR A 1 97 ? -19.031 13.711 3.656 1 95.94 97 THR A CA 1
ATOM 739 C C . THR A 1 97 ? -20 12.531 3.637 1 95.94 97 THR A C 1
ATOM 741 O O . THR A 1 97 ? -21.031 12.57 4.293 1 95.94 97 THR A O 1
ATOM 744 N N . LYS A 1 98 ? -19.656 11.484 2.906 1 95.31 98 LYS A N 1
ATOM 745 C CA . LYS A 1 98 ? -20.5 10.289 2.824 1 95.31 98 LYS A CA 1
ATOM 746 C C . LYS A 1 98 ? -20.172 9.312 3.947 1 95.31 98 LYS A C 1
ATOM 748 O O . LYS A 1 98 ? -20.812 8.266 4.074 1 95.31 98 LYS A O 1
ATOM 753 N N . LEU A 1 99 ? -19.172 9.633 4.738 1 95.19 99 LEU A N 1
ATOM 754 C CA . LEU A 1 99 ? -18.781 8.82 5.887 1 95.19 99 LEU A CA 1
ATOM 755 C C . LEU A 1 99 ? -19.375 9.383 7.176 1 95.19 99 LEU A C 1
ATOM 757 O O . LEU A 1 99 ? -19 10.477 7.609 1 95.19 99 LEU A O 1
ATOM 761 N N . PRO A 1 100 ? -20.203 8.664 7.742 1 93.31 100 PRO A N 1
ATOM 762 C CA . PRO A 1 100 ? -20.969 9.211 8.867 1 93.31 100 PRO A CA 1
ATOM 763 C C . PRO A 1 100 ? -20.094 9.836 9.938 1 93.31 100 PRO A C 1
ATOM 765 O O . PRO A 1 100 ? -20.391 10.93 10.43 1 93.31 100 PRO A O 1
ATOM 768 N N . ARG A 1 101 ? -18.984 9.211 10.312 1 94.19 101 ARG A N 1
ATOM 769 C CA . ARG A 1 101 ? -18.156 9.68 11.406 1 94.19 101 ARG A CA 1
ATOM 770 C C . ARG A 1 101 ? -17.266 10.828 10.961 1 94.19 101 ARG A C 1
ATOM 772 O O . ARG A 1 101 ? -16.641 11.5 11.789 1 94.19 101 ARG A O 1
ATOM 779 N N . LEU A 1 102 ? -17.203 11.094 9.648 1 96.94 102 LEU A N 1
ATOM 780 C CA . LEU A 1 102 ? -16.312 12.133 9.117 1 96.94 102 LEU A CA 1
ATOM 781 C C . LEU A 1 102 ? -17.109 13.195 8.367 1 96.94 102 LEU A C 1
ATOM 783 O O . LEU A 1 102 ? -16.531 14.086 7.746 1 96.94 102 LEU A O 1
ATOM 787 N N . ALA A 1 103 ? -18.438 13.133 8.375 1 96.38 103 ALA A N 1
ATOM 788 C CA . ALA A 1 103 ? -19.328 14 7.594 1 96.38 103 ALA A CA 1
ATOM 789 C C . ALA A 1 103 ? -19.062 15.469 7.91 1 96.38 103 ALA A C 1
ATOM 791 O O . ALA A 1 103 ? -19.094 16.312 7.012 1 96.38 103 ALA A O 1
ATOM 792 N N . ILE A 1 104 ? -18.875 15.781 9.148 1 97.31 104 ILE A N 1
ATOM 793 C CA . ILE A 1 104 ? -18.422 17.109 9.594 1 97.31 104 ILE A CA 1
ATOM 794 C C . ILE A 1 104 ? -16.984 17.031 10.07 1 97.31 104 ILE A C 1
ATOM 796 O O . ILE A 1 104 ? -16.688 16.484 11.141 1 97.31 104 ILE A O 1
ATOM 800 N N . TRP A 1 105 ? -16.125 17.625 9.297 1 97.62 105 TRP A N 1
ATOM 801 C CA . TRP A 1 105 ? -14.695 17.531 9.57 1 97.62 105 TRP A CA 1
ATOM 802 C C . TRP A 1 105 ? -14.344 18.203 10.891 1 97.62 105 TRP A C 1
ATOM 804 O O . TRP A 1 105 ? -14.828 19.297 11.188 1 97.62 105 TRP A O 1
ATOM 814 N N . LYS A 1 106 ? -13.562 17.516 11.609 1 96.69 106 LYS A N 1
ATOM 815 C CA . LYS A 1 106 ? -12.977 18.062 12.828 1 96.69 106 LYS A CA 1
ATOM 816 C C . LYS A 1 106 ? -11.453 18 12.773 1 96.69 106 LYS A C 1
ATOM 818 O O . LYS A 1 106 ? -10.883 17.016 12.273 1 96.69 106 LYS A O 1
ATOM 823 N N . ARG A 1 107 ? -10.797 18.922 13.398 1 95.12 107 ARG A N 1
ATOM 824 C CA . ARG A 1 107 ? -9.344 19.031 13.352 1 95.12 107 ARG A CA 1
ATOM 825 C C . ARG A 1 107 ? -8.688 17.828 14.031 1 95.12 107 ARG A C 1
ATOM 827 O O . ARG A 1 107 ? -7.508 17.562 13.812 1 95.12 107 ARG A O 1
ATOM 834 N N . GLU A 1 108 ? -9.414 17.203 14.875 1 95.38 108 GLU A N 1
ATOM 835 C CA . GLU A 1 108 ? -8.836 16.094 15.633 1 95.38 108 GLU A CA 1
ATOM 836 C C . GLU A 1 108 ? -8.742 14.836 14.789 1 95.38 108 GLU A C 1
ATOM 838 O O . GLU A 1 108 ? -8.055 13.883 15.156 1 95.38 108 GLU A O 1
ATOM 843 N N . PHE A 1 109 ? -9.422 14.773 13.664 1 96.5 109 PHE A N 1
ATOM 844 C CA . PHE A 1 109 ? -9.344 13.609 12.789 1 96.5 109 PHE A CA 1
ATOM 845 C C . PHE A 1 109 ? -7.953 13.492 12.172 1 96.5 109 PHE A C 1
ATOM 847 O O . PHE A 1 109 ? -7.297 14.5 11.906 1 96.5 109 PHE A O 1
ATOM 854 N N . THR A 1 110 ? -7.484 12.266 12.039 1 96.06 110 THR A N 1
ATOM 855 C CA . THR A 1 110 ? -6.16 11.984 11.5 1 96.06 110 THR A CA 1
ATOM 856 C C . THR A 1 110 ? -6.262 11.141 10.227 1 96.06 110 THR A C 1
ATOM 858 O O . THR A 1 110 ? -7.336 10.633 9.898 1 96.06 110 THR A O 1
ATOM 861 N N . MET A 1 111 ? -5.145 10.969 9.523 1 96.06 111 MET A N 1
ATOM 862 C CA . MET A 1 111 ? -5.09 10.07 8.375 1 96.06 111 MET A CA 1
ATOM 863 C C . MET A 1 111 ? -5.496 8.656 8.781 1 96.06 111 MET A C 1
ATOM 865 O O . MET A 1 111 ? -6.227 7.984 8.047 1 96.06 111 MET A O 1
ATOM 869 N N . GLU A 1 112 ? -5.043 8.297 9.914 1 94.12 112 GLU A N 1
ATOM 870 C CA . GLU A 1 112 ? -5.383 6.965 10.406 1 94.12 112 GLU A CA 1
ATOM 871 C C . GLU A 1 112 ? -6.891 6.816 10.594 1 94.12 112 GLU A C 1
ATOM 873 O O . GLU A 1 112 ? -7.48 5.824 10.156 1 94.12 112 GLU A O 1
ATOM 878 N N . THR A 1 113 ? -7.434 7.789 11.25 1 94.81 113 THR A N 1
ATOM 879 C CA . THR A 1 113 ? -8.867 7.734 11.5 1 94.81 113 THR A CA 1
ATOM 880 C C . THR A 1 113 ? -9.641 7.68 10.18 1 94.81 113 THR A C 1
ATOM 882 O O . THR A 1 113 ? -10.641 6.965 10.07 1 94.81 113 THR A O 1
ATOM 885 N N . ILE A 1 114 ? -9.203 8.398 9.219 1 97 114 ILE A N 1
ATOM 886 C CA . ILE A 1 114 ? -9.859 8.43 7.918 1 97 114 ILE A CA 1
ATOM 887 C C . ILE A 1 114 ? -9.805 7.039 7.277 1 97 114 ILE A C 1
ATOM 889 O O . ILE A 1 114 ? -10.828 6.512 6.84 1 97 114 ILE A O 1
ATOM 893 N N . LEU A 1 115 ? -8.648 6.469 7.285 1 95.5 115 LEU A N 1
ATOM 894 C CA . LEU A 1 115 ? -8.453 5.168 6.648 1 95.5 115 LEU A CA 1
ATOM 895 C C . LEU A 1 115 ? -9.273 4.09 7.348 1 95.5 115 LEU A C 1
ATOM 897 O O . LEU A 1 115 ? -9.875 3.24 6.691 1 95.5 115 LEU A O 1
ATOM 901 N N . LEU A 1 116 ? -9.297 4.152 8.562 1 94.12 116 LEU A N 1
ATOM 902 C CA . LEU A 1 116 ? -10.07 3.186 9.336 1 94.12 116 LEU A CA 1
ATOM 903 C C . LEU A 1 116 ? -11.562 3.35 9.07 1 94.12 116 LEU A C 1
ATOM 905 O O . LEU A 1 116 ? -12.305 2.363 9.016 1 94.12 116 LEU A O 1
ATOM 909 N N . GLU A 1 117 ? -11.977 4.602 8.984 1 95.06 117 GLU A N 1
ATOM 910 C CA . GLU A 1 117 ? -13.383 4.855 8.68 1 95.06 117 GLU A CA 1
ATOM 911 C C . GLU A 1 117 ? -13.75 4.32 7.297 1 95.06 117 GLU A C 1
ATOM 913 O O . GLU A 1 117 ? -14.828 3.74 7.117 1 95.06 117 GLU A O 1
ATOM 918 N N . ILE A 1 118 ? -12.922 4.516 6.348 1 95.5 118 ILE A N 1
ATOM 919 C CA . ILE A 1 118 ? -13.156 3.98 5.012 1 95.5 118 ILE A CA 1
ATOM 920 C C . ILE A 1 118 ? -13.234 2.457 5.074 1 95.5 118 ILE A C 1
ATOM 922 O O . ILE A 1 118 ? -14.133 1.851 4.477 1 95.5 118 ILE A O 1
ATOM 926 N N . ARG A 1 119 ? -12.328 1.87 5.805 1 93.81 119 ARG A N 1
ATOM 927 C CA . ARG A 1 119 ? -12.328 0.419 5.965 1 93.81 119 ARG A CA 1
ATOM 928 C C . ARG A 1 119 ? -13.641 -0.062 6.582 1 93.81 119 ARG A C 1
ATOM 930 O O . ARG A 1 119 ? -14.156 -1.12 6.219 1 93.81 119 ARG A O 1
ATOM 937 N N . ARG A 1 120 ? -14.07 0.694 7.551 1 93.12 120 ARG A N 1
ATOM 938 C CA . ARG A 1 120 ? -15.328 0.358 8.203 1 93.12 120 ARG A CA 1
ATOM 939 C C . ARG A 1 120 ? -16.484 0.348 7.203 1 93.12 120 ARG A C 1
ATOM 941 O O . ARG A 1 120 ? -17.344 -0.523 7.258 1 93.12 120 ARG A O 1
ATOM 948 N N . GLN A 1 121 ? -16.469 1.279 6.281 1 92.12 121 GLN A N 1
ATOM 949 C CA . GLN A 1 121 ? -17.5 1.325 5.246 1 92.12 121 GLN A CA 1
ATOM 950 C C . GLN A 1 121 ? -17.438 0.096 4.348 1 92.12 121 GLN A C 1
ATOM 952 O O . GLN A 1 121 ? -18.469 -0.427 3.918 1 92.12 121 GLN A O 1
ATOM 957 N N . ALA A 1 122 ? -16.266 -0.304 4.098 1 89.44 122 ALA A N 1
ATOM 958 C CA . ALA A 1 122 ? -16.062 -1.485 3.262 1 89.44 122 ALA A CA 1
ATOM 959 C C . ALA A 1 122 ? -16.609 -2.736 3.938 1 89.44 122 ALA A C 1
ATOM 961 O O . ALA A 1 122 ? -17.078 -3.662 3.266 1 89.44 122 ALA A O 1
ATOM 962 N N . LYS A 1 123 ? -16.531 -2.748 5.242 1 88.5 123 LYS A N 1
ATOM 963 C CA . LYS A 1 123 ? -17.047 -3.877 6.016 1 88.5 123 LYS A CA 1
ATOM 964 C C . LYS A 1 123 ? -18.562 -3.941 5.953 1 88.5 123 LYS A C 1
ATOM 966 O O . LYS A 1 123 ? -19.141 -5.027 5.859 1 88.5 123 LYS A O 1
ATOM 971 N N . CYS A 1 124 ? -19.203 -2.805 5.949 1 81.44 124 CYS A N 1
ATOM 972 C CA . CYS A 1 124 ? -20.656 -2.695 6.027 1 81.44 124 CYS A CA 1
ATOM 973 C C . CYS A 1 124 ? -21.281 -2.762 4.641 1 81.44 124 CYS A C 1
ATOM 975 O O . CYS A 1 124 ? -22.484 -2.965 4.512 1 81.44 124 CYS A O 1
ATOM 977 N N . TYR A 1 125 ? -20.453 -2.557 3.666 1 73 125 TYR A N 1
ATOM 978 C CA . TYR A 1 125 ? -20.953 -2.539 2.295 1 73 125 TYR A CA 1
ATOM 979 C C . TYR A 1 125 ? -21.453 -3.916 1.883 1 73 125 TYR A C 1
ATOM 981 O O . TYR A 1 125 ? -20.734 -4.91 2.002 1 73 125 TYR A O 1
ATOM 989 N N . LYS A 1 126 ? -22.828 -4.031 1.758 1 64.44 126 LYS A N 1
ATOM 990 C CA . LYS A 1 126 ? -23.469 -5.234 1.217 1 64.44 126 LYS A CA 1
ATOM 991 C C . LYS A 1 126 ? -23.641 -5.125 -0.295 1 64.44 126 LYS A C 1
ATOM 993 O O . LYS A 1 126 ? -24.141 -4.117 -0.797 1 64.44 126 LYS A O 1
ATOM 998 N N . GLU A 1 127 ? -22.703 -5.672 -1.083 1 56.56 127 GLU A N 1
ATOM 999 C CA . GLU A 1 127 ? -22.969 -5.586 -2.516 1 56.56 127 GLU A CA 1
ATOM 1000 C C . GLU A 1 127 ? -24.406 -5.961 -2.834 1 56.56 127 GLU A C 1
ATOM 1002 O O . GLU A 1 127 ? -24.953 -6.898 -2.252 1 56.56 127 GLU A O 1
ATOM 1007 N N . MET A 1 128 ? -25.25 -5.004 -3.133 1 48.59 128 MET A N 1
ATOM 1008 C CA . MET A 1 128 ? -26.578 -5.375 -3.613 1 48.59 128 MET A CA 1
ATOM 1009 C C . MET A 1 128 ? -26.5 -6.586 -4.535 1 48.59 128 MET A C 1
ATOM 1011 O O . MET A 1 128 ? -25.594 -6.688 -5.367 1 48.59 128 MET A O 1
ATOM 1015 N N . PRO A 1 129 ? -27.266 -7.723 -4.188 1 46.94 129 PRO A N 1
ATOM 1016 C CA . PRO A 1 129 ? -27.359 -8.859 -5.105 1 46.94 129 PRO A CA 1
ATOM 1017 C C . PRO A 1 129 ? -27.438 -8.43 -6.57 1 46.94 129 PRO A C 1
ATOM 1019 O O . PRO A 1 129 ? -28.062 -7.414 -6.887 1 46.94 129 PRO A O 1
ATOM 1022 N N . ARG A 1 130 ? -26.469 -8.688 -7.391 1 42.22 130 ARG A N 1
ATOM 1023 C CA . ARG A 1 130 ? -26.797 -8.609 -8.805 1 42.22 130 ARG A CA 1
ATOM 1024 C C . ARG A 1 130 ? -28.188 -9.18 -9.07 1 42.22 130 ARG A C 1
ATOM 1026 O O . ARG A 1 130 ? -28.609 -10.133 -8.406 1 42.22 130 ARG A O 1
ATOM 1033 N N . ASP A 1 131 ? -29.156 -8.398 -9.508 1 39.56 131 ASP A N 1
ATOM 1034 C CA . ASP A 1 131 ? -30.438 -8.922 -9.945 1 39.56 131 ASP A CA 1
ATOM 1035 C C . ASP A 1 131 ? -30.266 -10.227 -10.719 1 39.56 131 ASP A C 1
ATOM 1037 O O . ASP A 1 131 ? -29.703 -10.234 -11.812 1 39.56 131 ASP A O 1
ATOM 1041 N N . ILE A 1 132 ? -30.016 -11.367 -10.227 1 40.47 132 ILE A N 1
ATOM 1042 C CA . ILE A 1 132 ? -30.297 -12.656 -10.844 1 40.47 132 ILE A CA 1
ATOM 1043 C C . ILE A 1 132 ? -31.672 -12.633 -11.492 1 40.47 132 ILE A C 1
ATOM 1045 O O . ILE A 1 132 ? -32.188 -13.672 -11.945 1 40.47 132 ILE A O 1
ATOM 1049 N N . ARG A 1 133 ? -32.562 -11.766 -11.391 1 31.69 133 ARG A N 1
ATOM 1050 C CA . ARG A 1 133 ? -33.875 -11.914 -11.984 1 31.69 133 ARG A CA 1
ATOM 1051 C C . ARG A 1 133 ? -33.781 -12.109 -13.492 1 31.69 133 ARG A C 1
ATOM 1053 O O . ARG A 1 133 ? -34.688 -12.68 -14.109 1 31.69 133 ARG A O 1
ATOM 1060 N N . ALA A 1 134 ? -33.188 -11.102 -14.25 1 33.53 134 ALA A N 1
ATOM 1061 C CA . ALA A 1 134 ? -33.844 -11.039 -15.555 1 33.53 134 ALA A CA 1
ATOM 1062 C C . ALA A 1 134 ? -33.438 -12.227 -16.422 1 33.53 134 ALA A C 1
ATOM 1064 O O . ALA A 1 134 ? -33.75 -12.266 -17.609 1 33.53 134 ALA A O 1
ATOM 1065 N N . TYR A 1 135 ? -32.469 -13.156 -15.734 1 25.95 135 TYR A N 1
ATOM 1066 C CA . TYR A 1 135 ? -32.719 -14.281 -16.625 1 25.95 135 TYR A CA 1
ATOM 1067 C C . TYR A 1 135 ? -33.969 -15.055 -16.203 1 25.95 135 TYR A C 1
ATOM 1069 O O . TYR A 1 135 ? -34.25 -15.18 -15.016 1 25.95 135 TYR A O 1
ATOM 1077 N N . MET B 1 1 ? 10.578 -36 -10.789 1 41.25 1 MET B N 1
ATOM 1078 C CA . MET B 1 1 ? 10.156 -34.75 -11.383 1 41.25 1 MET B CA 1
ATOM 1079 C C . MET B 1 1 ? 9.492 -33.844 -10.344 1 41.25 1 MET B C 1
ATOM 1081 O O . MET B 1 1 ? 8.547 -34.25 -9.672 1 41.25 1 MET B O 1
ATOM 1085 N N . ALA B 1 2 ? 10.164 -33 -9.727 1 49.69 2 ALA B N 1
ATOM 1086 C CA . ALA B 1 2 ? 9.664 -32.344 -8.531 1 49.69 2 ALA B CA 1
ATOM 1087 C C . ALA B 1 2 ? 8.258 -31.797 -8.75 1 49.69 2 ALA B C 1
ATOM 1089 O O . ALA B 1 2 ? 7.922 -31.344 -9.852 1 49.69 2 ALA B O 1
ATOM 1090 N N . ALA B 1 3 ? 7.301 -32.281 -8.094 1 58.28 3 ALA B N 1
ATOM 1091 C CA . ALA B 1 3 ? 5.875 -32.031 -8.289 1 58.28 3 ALA B CA 1
ATOM 1092 C C . ALA B 1 3 ? 5.598 -30.547 -8.453 1 58.28 3 ALA B C 1
ATOM 1094 O O . ALA B 1 3 ? 5.992 -29.75 -7.609 1 58.28 3 ALA B O 1
ATOM 1095 N N . VAL B 1 4 ? 5.43 -30.109 -9.82 1 74.5 4 VAL B N 1
ATOM 1096 C CA . VAL B 1 4 ? 5.195 -28.719 -10.188 1 74.5 4 VAL B CA 1
ATOM 1097 C C . VAL B 1 4 ? 3.922 -28.219 -9.516 1 74.5 4 VAL B C 1
ATOM 1099 O O . VAL B 1 4 ? 2.85 -28.812 -9.672 1 74.5 4 VAL B O 1
ATOM 1102 N N . VAL B 1 5 ? 4.055 -27.516 -8.398 1 81.25 5 VAL B N 1
ATOM 1103 C CA . VAL B 1 5 ? 2.904 -26.906 -7.73 1 81.25 5 VAL B CA 1
ATOM 1104 C C . VAL B 1 5 ? 2.094 -26.094 -8.734 1 81.25 5 VAL B C 1
ATOM 1106 O O . VAL B 1 5 ? 2.635 -25.219 -9.406 1 81.25 5 VAL B O 1
ATOM 1109 N N . PRO B 1 6 ? 0.917 -26.562 -8.93 1 91.44 6 PRO B N 1
ATOM 1110 C CA . PRO B 1 6 ? 0.084 -25.781 -9.852 1 91.44 6 PRO B CA 1
ATOM 1111 C C . PRO B 1 6 ? 0.011 -24.312 -9.469 1 91.44 6 PRO B C 1
ATOM 1113 O O . PRO B 1 6 ? 0.124 -23.969 -8.289 1 91.44 6 PRO B O 1
ATOM 1116 N N . ARG B 1 7 ? -0.157 -23.406 -10.336 1 95.56 7 ARG B N 1
ATOM 1117 C CA . ARG B 1 7 ? -0.2 -21.953 -10.18 1 95.56 7 ARG B CA 1
ATOM 1118 C C . ARG B 1 7 ? -1.208 -21.547 -9.117 1 95.56 7 ARG B C 1
ATOM 1120 O O . ARG B 1 7 ? -0.905 -20.719 -8.25 1 95.56 7 ARG B O 1
ATOM 1127 N N . SER B 1 8 ? -2.387 -22.094 -9.211 1 94.12 8 SER B N 1
ATOM 1128 C CA . SER B 1 8 ? -3.455 -21.703 -8.297 1 94.12 8 SER B CA 1
ATOM 1129 C C . SER B 1 8 ? -3.086 -22.031 -6.852 1 94.12 8 SER B C 1
ATOM 1131 O O . SER B 1 8 ? -3.381 -21.25 -5.945 1 94.12 8 SER B O 1
ATOM 1133 N N . PHE B 1 9 ? -2.447 -23.125 -6.656 1 94.62 9 PHE B N 1
ATOM 1134 C CA . PHE B 1 9 ? -2.035 -23.516 -5.309 1 94.62 9 PHE B CA 1
ATOM 1135 C C . PHE B 1 9 ? -0.93 -22.594 -4.801 1 94.62 9 PHE B C 1
ATOM 1137 O O . PHE B 1 9 ? -0.927 -22.203 -3.629 1 94.62 9 PHE B O 1
ATOM 1144 N N . ARG B 1 10 ? -0.049 -22.297 -5.66 1 95.81 10 ARG B N 1
ATOM 1145 C CA . ARG B 1 10 ? 1.015 -21.359 -5.312 1 95.81 10 ARG B CA 1
ATOM 1146 C C . ARG B 1 10 ? 0.44 -20.016 -4.887 1 95.81 10 ARG B C 1
ATOM 1148 O O . ARG B 1 10 ? 0.822 -19.469 -3.848 1 95.81 10 ARG B O 1
ATOM 1155 N N . LEU B 1 11 ? -0.442 -19.484 -5.629 1 96.31 11 LEU B N 1
ATOM 1156 C CA . LEU B 1 11 ? -1.02 -18.172 -5.367 1 96.31 11 LEU B CA 1
ATOM 1157 C C . LEU B 1 11 ? -1.854 -18.188 -4.09 1 96.31 11 LEU B C 1
ATOM 1159 O O . LEU B 1 11 ? -1.864 -17.219 -3.34 1 96.31 11 LEU B O 1
ATOM 1163 N N . LEU B 1 12 ? -2.512 -19.281 -3.879 1 93.56 12 LEU B N 1
ATOM 1164 C CA . LEU B 1 12 ? -3.273 -19.406 -2.643 1 93.56 12 LEU B CA 1
ATOM 1165 C C . LEU B 1 12 ? -2.35 -19.406 -1.431 1 93.56 12 LEU B C 1
ATOM 1167 O O . LEU B 1 12 ? -2.654 -18.766 -0.417 1 93.56 12 LEU B O 1
ATOM 1171 N N . GLU B 1 13 ? -1.297 -20.094 -1.573 1 93.44 13 GLU B N 1
ATOM 1172 C CA . GLU B 1 13 ? -0.313 -20.109 -0.494 1 93.44 13 GLU B CA 1
ATOM 1173 C C . GLU B 1 13 ? 0.245 -18.719 -0.231 1 93.44 13 GLU B C 1
ATOM 1175 O O . GLU B 1 13 ? 0.373 -18.297 0.922 1 93.44 13 GLU B O 1
ATOM 1180 N N . GLU B 1 14 ? 0.558 -18 -1.205 1 94.06 14 GLU B N 1
ATOM 1181 C CA . GLU B 1 14 ? 1.093 -16.656 -1.059 1 94.06 14 GLU B CA 1
ATOM 1182 C C . GLU B 1 14 ? 0.047 -15.703 -0.477 1 94.06 14 GLU B C 1
ATOM 1184 O O . GLU B 1 14 ? 0.377 -14.812 0.306 1 94.06 14 GLU B O 1
ATOM 1189 N N . LEU B 1 15 ? -1.138 -15.953 -0.905 1 92 15 LEU B N 1
ATOM 1190 C CA . LEU B 1 15 ? -2.23 -15.164 -0.344 1 92 15 LEU B CA 1
ATOM 1191 C C . LEU B 1 15 ? -2.342 -15.391 1.161 1 92 15 LEU B C 1
ATOM 1193 O O . LEU B 1 15 ? -2.467 -14.43 1.925 1 92 15 LEU B O 1
ATOM 1197 N N . GLU B 1 16 ? -2.27 -16.562 1.542 1 89.38 16 GLU B N 1
ATOM 1198 C CA . GLU B 1 16 ? -2.35 -16.906 2.957 1 89.38 16 GLU B CA 1
ATOM 1199 C C . GLU B 1 16 ? -1.185 -16.297 3.74 1 89.38 16 GLU B C 1
ATOM 1201 O O . GLU B 1 16 ? -1.369 -15.797 4.848 1 89.38 16 GLU B O 1
ATOM 1206 N N . ASN B 1 17 ? -0.065 -16.359 3.156 1 88.06 17 ASN B N 1
ATOM 1207 C CA . ASN B 1 17 ? 1.119 -15.781 3.789 1 88.06 17 ASN B CA 1
ATOM 1208 C C . ASN B 1 17 ? 0.999 -14.266 3.938 1 88.06 17 ASN B C 1
ATOM 1210 O O . ASN B 1 17 ? 1.414 -13.703 4.953 1 88.06 17 ASN B O 1
ATOM 1214 N N . GLY B 1 18 ? 0.506 -13.664 2.955 1 83.5 18 GLY B N 1
ATOM 1215 C CA . GLY B 1 18 ? 0.307 -12.219 2.99 1 83.5 18 GLY B CA 1
ATOM 1216 C C . GLY B 1 18 ? -0.677 -11.781 4.059 1 83.5 18 GLY B C 1
ATOM 1217 O O . GLY B 1 18 ? -0.504 -10.727 4.672 1 83.5 18 GLY B O 1
ATOM 1218 N N . GLU B 1 19 ? -1.722 -12.5 4.289 1 74.25 19 GLU B N 1
ATOM 1219 C CA . GLU B 1 19 ? -2.768 -12.203 5.258 1 74.25 19 GLU B CA 1
ATOM 1220 C C . GLU B 1 19 ? -2.258 -12.359 6.688 1 74.25 19 GLU B C 1
ATOM 1222 O O . GLU B 1 19 ? -2.635 -11.594 7.578 1 74.25 19 GLU B O 1
ATOM 1227 N N . LYS B 1 20 ? -1.525 -13.32 6.949 1 63.97 20 LYS B N 1
ATOM 1228 C CA . LYS B 1 20 ? -1.088 -13.648 8.305 1 63.97 20 LYS B CA 1
ATOM 1229 C C . LYS B 1 20 ? -0.007 -12.688 8.781 1 63.97 20 LYS B C 1
ATOM 1231 O O . LYS B 1 20 ? 0.325 -12.656 9.969 1 63.97 20 LYS B O 1
ATOM 1236 N N . GLY B 1 21 ? 0.156 -11.688 8.07 1 56.84 21 GLY B N 1
ATOM 1237 C CA . GLY B 1 21 ? 1.171 -10.727 8.477 1 56.84 21 GLY B CA 1
ATOM 1238 C C . GLY B 1 21 ? 2.521 -11.367 8.742 1 56.84 21 GLY B C 1
ATOM 1239 O O . GLY B 1 21 ? 3.279 -10.891 9.594 1 56.84 21 GLY B O 1
ATOM 1240 N N . ARG B 1 22 ? 2.562 -12.641 8.562 1 48.19 22 ARG B N 1
ATOM 1241 C CA . ARG B 1 22 ? 3.814 -13.344 8.836 1 48.19 22 ARG B CA 1
ATOM 1242 C C . ARG B 1 22 ? 4.961 -12.75 8.023 1 48.19 22 ARG B C 1
ATOM 1244 O O . ARG B 1 22 ? 6.121 -13.102 8.227 1 48.19 22 ARG B O 1
ATOM 1251 N N . GLY B 1 23 ? 4.582 -11.961 7.047 1 49.22 23 GLY B N 1
ATOM 1252 C CA . GLY B 1 23 ? 5.688 -11.375 6.309 1 49.22 23 GLY B CA 1
ATOM 1253 C C . GLY B 1 23 ? 6.375 -10.25 7.051 1 49.22 23 GLY B C 1
ATOM 1254 O O . GLY B 1 23 ? 5.996 -9.922 8.18 1 49.22 23 GLY B O 1
ATOM 1255 N N . ALA B 1 24 ? 7.617 -9.93 6.555 1 53.34 24 ALA B N 1
ATOM 1256 C CA . ALA B 1 24 ? 8.438 -8.844 7.086 1 53.34 24 ALA B CA 1
ATOM 1257 C C . ALA B 1 24 ? 7.605 -7.578 7.281 1 53.34 24 ALA B C 1
ATOM 1259 O O . ALA B 1 24 ? 6.766 -7.242 6.441 1 53.34 24 ALA B O 1
ATOM 1260 N N . GLU B 1 25 ? 7.477 -7.098 8.406 1 63.78 25 GLU B N 1
ATOM 1261 C CA . GLU B 1 25 ? 6.859 -5.812 8.734 1 63.78 25 GLU B CA 1
ATOM 1262 C C . GLU B 1 25 ? 7.16 -4.77 7.664 1 63.78 25 GLU B C 1
ATOM 1264 O O . GLU B 1 25 ? 6.465 -3.758 7.562 1 63.78 25 GLU B O 1
ATOM 1269 N N . ALA B 1 26 ? 8.008 -5.246 6.711 1 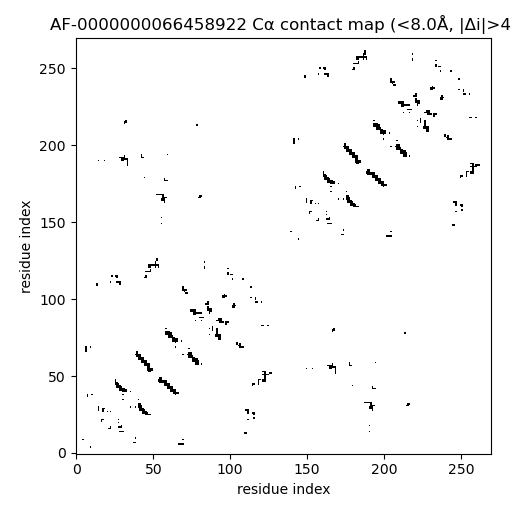82.44 26 ALA B N 1
ATOM 1270 C CA . ALA B 1 26 ? 8.555 -4.23 5.812 1 82.44 26 ALA B CA 1
ATOM 1271 C C . ALA B 1 26 ? 7.773 -4.172 4.504 1 82.44 26 ALA B C 1
ATOM 1273 O O . ALA B 1 26 ? 7.957 -3.254 3.703 1 82.44 26 ALA B O 1
ATOM 1274 N N . CYS B 1 27 ? 6.84 -5.184 4.277 1 88.56 27 CYS B N 1
ATOM 1275 C CA . CYS B 1 27 ? 6.055 -5.188 3.049 1 88.56 27 CYS B CA 1
ATOM 1276 C C . CYS B 1 27 ? 4.703 -5.863 3.266 1 88.56 27 CYS B C 1
ATOM 1278 O O . CYS B 1 27 ? 4.504 -6.555 4.266 1 88.56 27 CYS B O 1
ATOM 1280 N N . SER B 1 28 ? 3.756 -5.629 2.453 1 87.31 28 SER B N 1
ATOM 1281 C CA . SER B 1 28 ? 2.445 -6.27 2.408 1 87.31 28 SER B CA 1
ATOM 1282 C C . SER B 1 28 ? 2.006 -6.531 0.971 1 87.31 28 SER B C 1
ATOM 1284 O O . SER B 1 28 ? 2.469 -5.863 0.044 1 87.31 28 SER B O 1
ATOM 1286 N N . TYR B 1 29 ? 1.188 -7.523 0.794 1 91.38 29 TYR B N 1
ATOM 1287 C CA . TYR B 1 29 ? 0.63 -7.812 -0.522 1 91.38 29 TYR B CA 1
ATOM 1288 C C . TYR B 1 29 ? -0.68 -8.586 -0.401 1 91.38 29 TYR B C 1
ATOM 1290 O O . TYR B 1 29 ? -0.884 -9.328 0.561 1 91.38 29 TYR B O 1
ATOM 1298 N N . GLY B 1 30 ? -1.544 -8.406 -1.356 1 91.81 30 GLY B N 1
ATOM 1299 C CA . GLY B 1 30 ? -2.857 -9.031 -1.439 1 91.81 30 GLY B CA 1
ATOM 1300 C C . GLY B 1 30 ? -3.533 -8.812 -2.781 1 91.81 30 GLY B C 1
ATOM 1301 O O . GLY B 1 30 ? -2.984 -8.148 -3.66 1 91.81 30 GLY B O 1
ATOM 1302 N N . LEU B 1 31 ? -4.66 -9.383 -2.902 1 93.31 31 LEU B N 1
ATOM 1303 C CA . LEU B 1 31 ? -5.359 -9.312 -4.18 1 93.31 31 LEU B CA 1
ATOM 1304 C C . LEU B 1 31 ? -5.801 -7.879 -4.473 1 93.31 31 LEU B C 1
ATOM 1306 O O . LEU B 1 31 ? -6.227 -7.16 -3.568 1 93.31 31 LEU B O 1
ATOM 1310 N N . ALA B 1 32 ? -5.68 -7.469 -5.75 1 90.94 32 ALA B N 1
ATOM 1311 C CA . ALA B 1 32 ? -6.152 -6.156 -6.184 1 90.94 32 ALA B CA 1
ATOM 1312 C C . ALA B 1 32 ? -7.676 -6.121 -6.27 1 90.94 32 ALA B C 1
ATOM 1314 O O . ALA B 1 32 ? -8.297 -5.094 -5.992 1 90.94 32 ALA B O 1
ATOM 1315 N N . ASN B 1 33 ? -8.219 -7.211 -6.758 1 83.19 33 ASN B N 1
ATOM 1316 C CA . ASN B 1 33 ? -9.664 -7.355 -6.934 1 83.19 33 ASN B CA 1
ATOM 1317 C C . ASN B 1 33 ? -10.156 -8.711 -6.434 1 83.19 33 ASN B C 1
ATOM 1319 O O . ASN B 1 33 ? -9.625 -9.75 -6.82 1 83.19 33 ASN B O 1
ATOM 1323 N N . GLY B 1 34 ? -11.242 -8.68 -5.625 1 77 34 GLY B N 1
ATOM 1324 C CA . GLY B 1 34 ? -11.773 -9.898 -5.055 1 77 34 GLY B CA 1
ATOM 1325 C C . GLY B 1 34 ? -12.453 -10.789 -6.078 1 77 34 GLY B C 1
ATOM 1326 O O . GLY B 1 34 ? -12.602 -11.992 -5.859 1 77 34 GLY B O 1
ATOM 1327 N N . ASP B 1 35 ? -12.805 -10.148 -7.195 1 78.31 35 ASP B N 1
ATOM 1328 C CA . ASP B 1 35 ? -13.523 -10.906 -8.219 1 78.31 35 ASP B CA 1
ATOM 1329 C C . ASP B 1 35 ? -12.547 -11.555 -9.203 1 78.31 35 ASP B C 1
ATOM 1331 O O . ASP B 1 35 ? -12.961 -12.227 -10.148 1 78.31 35 ASP B O 1
ATOM 1335 N N . ASP B 1 36 ? -11.289 -11.43 -8.93 1 84.94 36 ASP B N 1
ATOM 1336 C CA . ASP B 1 36 ? -10.258 -12.008 -9.781 1 84.94 36 ASP B CA 1
ATOM 1337 C C . ASP B 1 36 ? -10.062 -13.492 -9.469 1 84.94 36 ASP B C 1
ATOM 1339 O O . ASP B 1 36 ? -9.141 -13.859 -8.734 1 84.94 36 ASP B O 1
ATOM 1343 N N . VAL B 1 37 ? -10.789 -14.359 -10.117 1 85.81 37 VAL B N 1
ATOM 1344 C CA . VAL B 1 37 ? -10.789 -15.797 -9.867 1 85.81 37 VAL B CA 1
ATOM 1345 C C . VAL B 1 37 ? -9.43 -16.391 -10.234 1 85.81 37 VAL B C 1
ATOM 1347 O O . VAL B 1 37 ? -8.992 -17.359 -9.617 1 85.81 37 VAL B O 1
ATOM 1350 N N . THR B 1 38 ? -8.805 -15.734 -11.141 1 93.06 38 THR B N 1
ATOM 1351 C CA . THR B 1 38 ? -7.527 -16.266 -11.602 1 93.06 38 THR B CA 1
ATOM 1352 C C . THR B 1 38 ? -6.383 -15.773 -10.719 1 93.06 38 THR B C 1
ATOM 1354 O O . THR B 1 38 ? -5.234 -16.188 -10.891 1 93.06 38 THR B O 1
ATOM 1357 N N . MET B 1 39 ? -6.621 -14.891 -9.789 1 94.62 39 MET B N 1
ATOM 1358 C CA . MET B 1 39 ? -5.648 -14.336 -8.852 1 94.62 39 MET B CA 1
ATOM 1359 C C . MET B 1 39 ? -4.43 -13.797 -9.594 1 94.62 39 MET B C 1
ATOM 1361 O O . MET B 1 39 ? -3.291 -14.062 -9.195 1 94.62 39 MET B O 1
ATOM 1365 N N . THR B 1 40 ? -4.715 -13.039 -10.664 1 96.62 40 THR B N 1
ATOM 1366 C CA . THR B 1 40 ? -3.65 -12.547 -11.531 1 96.62 40 THR B CA 1
ATOM 1367 C C . THR B 1 40 ? -3.145 -11.188 -11.055 1 96.62 40 THR B C 1
ATOM 1369 O O . THR B 1 40 ? -1.957 -10.883 -11.18 1 96.62 40 THR B O 1
ATOM 1372 N N . ASN B 1 41 ? -3.996 -10.414 -10.508 1 95.31 41 ASN B N 1
ATOM 1373 C CA . ASN B 1 41 ? -3.648 -9.039 -10.172 1 95.31 41 ASN B CA 1
ATOM 1374 C C . ASN B 1 41 ? -3.564 -8.828 -8.664 1 95.31 41 ASN B C 1
ATOM 1376 O O . ASN B 1 41 ? -4.512 -9.133 -7.938 1 95.31 41 ASN B O 1
ATOM 1380 N N . TRP B 1 42 ? -2.396 -8.289 -8.258 1 94.81 42 TRP B N 1
ATOM 1381 C CA . TRP B 1 42 ? -2.102 -8.094 -6.844 1 94.81 42 TRP B CA 1
ATOM 1382 C C . TRP B 1 42 ? -1.633 -6.664 -6.582 1 94.81 42 TRP B C 1
ATOM 1384 O O . TRP B 1 42 ? -1.123 -5.996 -7.484 1 94.81 42 TRP B O 1
ATOM 1394 N N . ASN B 1 43 ? -1.903 -6.211 -5.379 1 92.31 43 ASN B N 1
ATOM 1395 C CA . ASN B 1 43 ? -1.291 -4.996 -4.855 1 92.31 43 ASN B CA 1
ATOM 1396 C C . ASN B 1 43 ? -0.261 -5.305 -3.773 1 92.31 43 ASN B C 1
ATOM 1398 O O . ASN B 1 43 ? -0.402 -6.285 -3.039 1 92.31 43 ASN B O 1
ATOM 1402 N N . GLY B 1 44 ? 0.745 -4.465 -3.719 1 92 44 GLY B N 1
ATOM 1403 C CA . GLY B 1 44 ? 1.76 -4.586 -2.686 1 92 44 GLY B CA 1
ATOM 1404 C C . GLY B 1 44 ? 2.232 -3.248 -2.15 1 92 44 GLY B C 1
ATOM 1405 O O . GLY B 1 44 ? 1.969 -2.205 -2.754 1 92 44 GLY B O 1
ATOM 1406 N N . THR B 1 45 ? 2.889 -3.34 -0.998 1 91 45 THR B N 1
ATOM 1407 C CA . THR B 1 45 ? 3.48 -2.154 -0.392 1 91 45 THR B CA 1
ATOM 1408 C C . THR B 1 45 ? 4.875 -2.463 0.151 1 91 45 THR B C 1
ATOM 1410 O O . THR B 1 45 ? 5.121 -3.562 0.649 1 91 45 THR B O 1
ATOM 1413 N N . ILE B 1 46 ? 5.699 -1.503 0.06 1 91.75 46 ILE B N 1
ATOM 1414 C CA . ILE B 1 46 ? 7.055 -1.589 0.594 1 91.75 46 ILE B CA 1
ATOM 1415 C C . ILE B 1 46 ? 7.328 -0.394 1.505 1 91.75 46 ILE B C 1
ATOM 1417 O O . ILE B 1 46 ? 7.133 0.757 1.104 1 91.75 46 ILE B O 1
ATOM 1421 N N . LEU B 1 47 ? 7.746 -0.686 2.668 1 89.06 47 LEU B N 1
ATOM 1422 C CA . LEU B 1 47 ? 8.203 0.377 3.557 1 89.06 47 LEU B CA 1
ATOM 1423 C C . LEU B 1 47 ? 9.672 0.697 3.307 1 89.06 47 LEU B C 1
ATOM 1425 O O . LEU B 1 47 ? 10.516 -0.207 3.264 1 89.06 47 LEU B O 1
ATOM 1429 N N . GLY B 1 48 ? 9.938 1.948 3.205 1 90.56 48 GLY B N 1
ATOM 1430 C CA . GLY B 1 48 ? 11.328 2.32 3.004 1 90.56 48 GLY B CA 1
ATOM 1431 C C . GLY B 1 48 ? 12.227 1.932 4.164 1 90.56 48 GLY B C 1
ATOM 1432 O O . GLY B 1 48 ? 11.828 2.037 5.324 1 90.56 48 GLY B O 1
ATOM 1433 N N . PRO B 1 49 ? 13.414 1.503 3.83 1 90.44 49 PRO B N 1
ATOM 1434 C CA . PRO B 1 49 ? 14.32 1.065 4.891 1 90.44 49 PRO B CA 1
ATOM 1435 C C . PRO B 1 49 ? 14.812 2.221 5.762 1 90.44 49 PRO B C 1
ATOM 1437 O O . PRO B 1 49 ? 15.039 3.324 5.262 1 90.44 49 PRO B O 1
ATOM 1440 N N . PRO B 1 50 ? 15 1.87 7.09 1 86.94 50 PRO B N 1
ATOM 1441 C CA . PRO B 1 50 ? 15.562 2.896 7.973 1 86.94 50 PRO B CA 1
ATOM 1442 C C . PRO B 1 50 ? 16.984 3.283 7.594 1 86.94 50 PRO B C 1
ATOM 1444 O O . PRO B 1 50 ? 17.719 2.479 7.004 1 86.94 50 PRO B O 1
ATOM 1447 N N . HIS B 1 51 ? 17.344 4.578 7.895 1 88.5 51 HIS B N 1
ATOM 1448 C CA . HIS B 1 51 ? 18.688 5.086 7.664 1 88.5 51 HIS B CA 1
ATOM 1449 C C . HIS B 1 51 ? 19.031 5.09 6.18 1 88.5 51 HIS B C 1
ATOM 1451 O O . HIS B 1 51 ? 20.125 4.66 5.789 1 88.5 51 HIS B O 1
ATOM 1457 N N . SER B 1 52 ? 18.062 5.32 5.355 1 88.75 52 SER B N 1
ATOM 1458 C CA . SER B 1 52 ? 18.219 5.465 3.912 1 88.75 52 SER B CA 1
ATOM 1459 C C . SER B 1 52 ? 17.484 6.699 3.4 1 88.75 52 SER B C 1
ATOM 1461 O O . SER B 1 52 ? 16.75 7.348 4.148 1 88.75 52 SER B O 1
ATOM 1463 N N . VAL B 1 53 ? 17.75 7.102 2.156 1 88.12 53 VAL B N 1
ATOM 1464 C CA . VAL B 1 53 ? 17.062 8.227 1.549 1 88.12 53 VAL B CA 1
ATOM 1465 C C . VAL B 1 53 ? 15.57 7.895 1.4 1 88.12 53 VAL B C 1
ATOM 1467 O O . VAL B 1 53 ? 14.758 8.773 1.121 1 88.12 53 VAL B O 1
ATOM 1470 N N . HIS B 1 54 ? 15.203 6.668 1.665 1 90.62 54 HIS B N 1
ATOM 1471 C CA . HIS B 1 54 ? 13.82 6.219 1.508 1 90.62 54 HIS B CA 1
ATOM 1472 C C . HIS B 1 54 ? 13.141 6.047 2.861 1 90.62 54 HIS B C 1
ATOM 1474 O O . HIS B 1 54 ? 12.031 5.523 2.938 1 90.62 54 HIS B O 1
ATOM 1480 N N . GLU B 1 55 ? 13.789 6.508 3.881 1 87.81 55 GLU B N 1
ATOM 1481 C CA . GLU B 1 55 ? 13.242 6.352 5.227 1 87.81 55 GLU B CA 1
ATOM 1482 C C . GLU B 1 55 ? 11.898 7.066 5.363 1 87.81 55 GLU B C 1
ATOM 1484 O O . GLU B 1 55 ? 11.719 8.172 4.84 1 87.81 55 GLU B O 1
ATOM 1489 N N . ASN B 1 56 ? 10.914 6.355 5.992 1 85.88 56 ASN B N 1
ATOM 1490 C CA . ASN B 1 56 ? 9.594 6.895 6.328 1 85.88 56 ASN B CA 1
ATOM 1491 C C . ASN B 1 56 ? 8.695 6.988 5.102 1 85.88 56 ASN B C 1
ATOM 1493 O O . ASN B 1 56 ? 7.645 7.625 5.141 1 85.88 56 ASN B O 1
ATOM 1497 N N . ARG B 1 57 ? 9.141 6.406 4.051 1 89.31 57 ARG B N 1
ATOM 1498 C CA . ARG B 1 57 ? 8.336 6.367 2.834 1 89.31 57 ARG B CA 1
ATOM 1499 C C . ARG B 1 57 ? 7.59 5.043 2.715 1 89.31 57 ARG B C 1
ATOM 1501 O O . ARG B 1 57 ? 8.031 4.027 3.252 1 89.31 57 ARG B O 1
ATOM 1508 N N . ILE B 1 58 ? 6.457 5.156 2.127 1 89.75 58 ILE B N 1
ATOM 1509 C CA . ILE B 1 58 ? 5.73 3.949 1.75 1 89.75 58 ILE B CA 1
ATOM 1510 C C . ILE B 1 58 ? 5.527 3.92 0.237 1 89.75 58 ILE B C 1
ATOM 1512 O O . ILE B 1 58 ? 5.098 4.91 -0.357 1 89.75 58 ILE B O 1
ATOM 1516 N N . TYR B 1 59 ? 5.832 2.805 -0.392 1 92.44 59 TYR B N 1
ATOM 1517 C CA . TYR B 1 59 ? 5.691 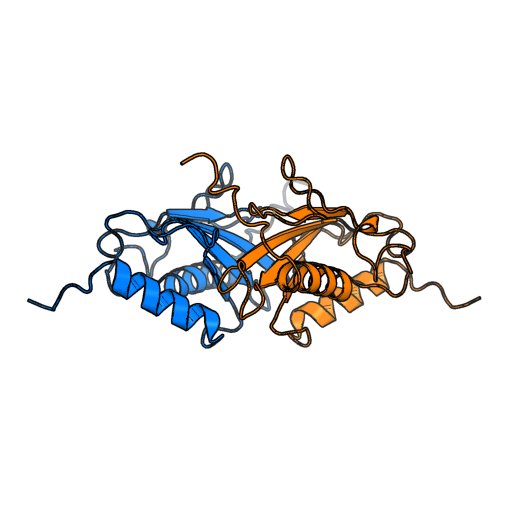2.633 -1.833 1 92.44 59 TYR B CA 1
ATOM 1518 C C . TYR B 1 59 ? 4.602 1.617 -2.156 1 92.44 59 TYR B C 1
ATOM 1520 O O . TYR B 1 59 ? 4.492 0.582 -1.495 1 92.44 59 TYR B O 1
ATOM 1528 N N . SER B 1 60 ? 3.803 1.96 -3.123 1 92 60 SER B N 1
ATOM 1529 C CA . SER B 1 60 ? 2.789 1.029 -3.609 1 92 60 SER B CA 1
ATOM 1530 C C . SER B 1 60 ? 3.182 0.44 -4.961 1 92 60 SER B C 1
ATOM 1532 O O . SER B 1 60 ? 3.701 1.148 -5.824 1 92 60 SER B O 1
ATOM 1534 N N . VAL B 1 61 ? 2.904 -0.87 -5.121 1 94.56 61 VAL B N 1
ATOM 1535 C CA . VAL B 1 61 ? 3.236 -1.53 -6.379 1 94.56 61 VAL B CA 1
ATOM 1536 C C . VAL B 1 61 ? 2.051 -2.365 -6.852 1 94.56 61 VAL B C 1
ATOM 1538 O O . VAL B 1 61 ? 1.242 -2.824 -6.043 1 94.56 61 VAL B O 1
ATOM 1541 N N . ASN B 1 62 ? 1.976 -2.521 -8.141 1 95.38 62 ASN B N 1
ATOM 1542 C CA . ASN B 1 62 ? 1.128 -3.523 -8.781 1 95.38 62 ASN B CA 1
ATOM 1543 C C . ASN B 1 62 ? 1.93 -4.754 -9.195 1 95.38 62 ASN B C 1
ATOM 1545 O O . ASN B 1 62 ? 3.035 -4.633 -9.727 1 95.38 62 ASN B O 1
ATOM 1549 N N . ILE B 1 63 ? 1.375 -5.883 -8.891 1 97.19 63 ILE B N 1
ATOM 1550 C CA . ILE B 1 63 ? 2.016 -7.148 -9.219 1 97.19 63 ILE B CA 1
ATOM 1551 C C . ILE B 1 63 ? 1.083 -7.984 -10.094 1 97.19 63 ILE B C 1
ATOM 1553 O O . ILE B 1 63 ? -0.048 -8.281 -9.695 1 97.19 63 ILE B O 1
ATOM 1557 N N . LYS B 1 64 ? 1.541 -8.336 -11.25 1 97.94 64 LYS B N 1
ATOM 1558 C CA . LYS B 1 64 ? 0.75 -9.172 -12.148 1 97.94 64 LYS B CA 1
ATOM 1559 C C . LYS B 1 64 ? 1.381 -10.555 -12.305 1 97.94 64 LYS B C 1
ATOM 1561 O O . LYS B 1 64 ? 2.459 -10.688 -12.891 1 97.94 64 LYS B O 1
ATOM 1566 N N . CYS B 1 65 ? 0.662 -11.5 -11.773 1 98.19 65 CYS B N 1
ATOM 1567 C CA . CYS B 1 65 ? 1.074 -12.891 -11.953 1 98.19 65 CYS B CA 1
ATOM 1568 C C . CYS B 1 65 ? 0.368 -13.516 -13.148 1 98.19 65 CYS B C 1
ATOM 1570 O O . CYS B 1 65 ? -0.788 -13.93 -13.047 1 98.19 65 CYS B O 1
ATOM 1572 N N . GLY B 1 66 ? 1.116 -13.688 -14.211 1 97.75 66 GLY B N 1
ATOM 1573 C CA . GLY B 1 66 ? 0.545 -14.211 -15.438 1 97.75 66 GLY B CA 1
ATOM 1574 C C . GLY B 1 66 ? 0.223 -15.688 -15.367 1 97.75 66 GLY B C 1
ATOM 1575 O O . GLY B 1 66 ? 0.358 -16.312 -14.305 1 97.75 66 GLY B O 1
ATOM 1576 N N . GLU B 1 67 ? -0.12 -16.266 -16.484 1 96.75 67 GLU B N 1
ATOM 1577 C CA . GLU B 1 67 ? -0.583 -17.656 -16.562 1 96.75 67 GLU B CA 1
ATOM 1578 C C . GLU B 1 67 ? 0.55 -18.625 -16.266 1 96.75 67 GLU B C 1
ATOM 1580 O O . GLU B 1 67 ? 0.309 -19.75 -15.797 1 96.75 67 GLU B O 1
ATOM 1585 N N . ASN B 1 68 ? 1.756 -18.297 -16.453 1 96.69 68 ASN B N 1
ATOM 1586 C CA . ASN B 1 68 ? 2.891 -19.188 -16.297 1 96.69 68 ASN B CA 1
ATOM 1587 C C . ASN B 1 68 ? 3.627 -18.953 -14.992 1 96.69 68 ASN B C 1
ATOM 1589 O O . ASN B 1 68 ? 4.703 -19.516 -14.766 1 96.69 68 ASN B O 1
ATOM 1593 N N . TYR B 1 69 ? 3.143 -18.125 -14.203 1 97.44 69 TYR B N 1
ATOM 1594 C CA . TYR B 1 69 ? 3.689 -18 -12.859 1 97.44 69 TYR B CA 1
ATOM 1595 C C . TYR B 1 69 ? 3.512 -19.297 -12.078 1 97.44 69 TYR B C 1
ATOM 1597 O O . TYR B 1 69 ? 2.449 -19.922 -12.133 1 97.44 69 TYR B O 1
ATOM 1605 N N . PRO B 1 70 ? 4.465 -19.828 -11.406 1 97.19 70 PRO B N 1
ATOM 1606 C CA . PRO B 1 70 ? 5.77 -19.266 -11.047 1 97.19 70 PRO B CA 1
ATOM 1607 C C . PRO B 1 70 ? 6.898 -19.781 -11.938 1 97.19 70 PRO B C 1
ATOM 1609 O O . PRO B 1 70 ? 8.078 -19.594 -11.609 1 97.19 70 PRO B O 1
ATOM 1612 N N . ASP B 1 71 ? 6.535 -20.375 -13.047 1 97 71 ASP B N 1
ATOM 1613 C CA . ASP B 1 71 ? 7.578 -20.766 -13.984 1 97 71 ASP B CA 1
ATOM 1614 C C . ASP B 1 71 ? 8.266 -19.547 -14.594 1 97 71 ASP B C 1
ATOM 1616 O O . ASP B 1 71 ? 9.453 -19.578 -14.898 1 97 71 ASP B O 1
ATOM 1620 N N . LEU B 1 72 ? 7.473 -18.5 -14.789 1 97.31 72 LEU B N 1
ATOM 1621 C CA . LEU B 1 72 ? 7.969 -17.188 -15.203 1 97.31 72 LEU B CA 1
ATOM 1622 C C . LEU B 1 72 ? 7.688 -16.141 -14.141 1 97.31 72 LEU B C 1
ATOM 1624 O O . LEU B 1 72 ? 6.727 -16.266 -13.375 1 97.31 72 LEU B O 1
ATOM 1628 N N . PRO B 1 73 ? 8.531 -15.148 -14.062 1 98.06 73 PRO B N 1
ATOM 1629 C CA . PRO B 1 73 ? 8.344 -14.109 -13.047 1 98.06 73 PRO B CA 1
ATOM 1630 C C . PRO B 1 73 ? 7.102 -13.258 -13.297 1 98.06 73 PRO B C 1
ATOM 1632 O O . PRO B 1 73 ? 6.637 -13.148 -14.43 1 98.06 73 PRO B O 1
ATOM 1635 N N . PRO B 1 74 ? 6.617 -12.695 -12.211 1 98.44 74 PRO B N 1
ATOM 1636 C CA . PRO B 1 74 ? 5.547 -11.711 -12.391 1 98.44 74 PRO B CA 1
ATOM 1637 C C . PRO B 1 74 ? 6.051 -10.391 -12.961 1 98.44 74 PRO B C 1
ATOM 1639 O O . PRO B 1 74 ? 7.262 -10.148 -13 1 98.44 74 PRO B O 1
ATOM 1642 N N . THR B 1 75 ? 5.102 -9.57 -13.422 1 98.25 75 THR B N 1
ATOM 1643 C CA . THR B 1 75 ? 5.395 -8.188 -13.781 1 98.25 75 THR B CA 1
ATOM 1644 C C . THR B 1 75 ? 5.035 -7.246 -12.633 1 98.25 75 THR B C 1
ATOM 1646 O O . THR B 1 75 ? 3.961 -7.367 -12.039 1 98.25 75 THR B O 1
ATOM 1649 N N . ILE B 1 76 ? 5.977 -6.324 -12.32 1 98.06 76 ILE B N 1
ATOM 1650 C CA . ILE B 1 76 ? 5.762 -5.426 -11.195 1 98.06 76 ILE B CA 1
ATOM 1651 C C . ILE B 1 76 ? 5.898 -3.977 -11.656 1 98.06 76 ILE B C 1
ATOM 1653 O O . ILE B 1 76 ? 6.82 -3.643 -12.406 1 98.06 76 ILE B O 1
ATOM 1657 N N . HIS B 1 77 ? 4.965 -3.156 -11.203 1 97.12 77 HIS B N 1
ATOM 1658 C CA . HIS B 1 77 ? 4.988 -1.726 -11.484 1 97.12 77 HIS B CA 1
ATOM 1659 C C . HIS B 1 77 ? 4.828 -0.907 -10.203 1 97.12 77 HIS B C 1
ATOM 1661 O O . HIS B 1 77 ? 3.895 -1.132 -9.43 1 97.12 77 HIS B O 1
ATOM 1667 N N . PHE B 1 78 ? 5.746 0.02 -10.023 1 94.81 78 PHE B N 1
ATOM 1668 C CA . PHE B 1 78 ? 5.539 0.989 -8.953 1 94.81 78 PHE B CA 1
ATOM 1669 C C . PHE B 1 78 ? 4.441 1.98 -9.328 1 94.81 78 PHE B C 1
ATOM 1671 O O . PHE B 1 78 ? 4.453 2.545 -10.422 1 94.81 78 PHE B O 1
ATOM 1678 N N . VAL B 1 79 ? 3.52 2.121 -8.445 1 88.31 79 VAL B N 1
ATOM 1679 C CA . VAL B 1 79 ? 2.486 3.141 -8.594 1 88.31 79 VAL B CA 1
ATOM 1680 C C . VAL B 1 79 ? 3.027 4.496 -8.141 1 88.31 79 VAL B C 1
ATOM 1682 O O . VAL B 1 79 ? 2.77 5.52 -8.773 1 88.31 79 VAL B O 1
ATOM 1685 N N . SER B 1 80 ? 3.771 4.449 -7.078 1 83.44 80 SER B N 1
ATOM 1686 C CA . SER B 1 80 ? 4.438 5.629 -6.539 1 83.44 80 SER B CA 1
ATOM 1687 C C . SER B 1 80 ? 5.711 5.949 -7.32 1 83.44 80 SER B C 1
ATOM 1689 O O . SER B 1 80 ? 6.379 5.043 -7.828 1 83.44 80 SER B O 1
ATOM 1691 N N . LYS B 1 81 ? 6.023 7.234 -7.328 1 83.25 81 LYS B N 1
ATOM 1692 C CA . LYS B 1 81 ? 7.312 7.594 -7.914 1 83.25 81 LYS B CA 1
ATOM 1693 C C . LYS B 1 81 ? 8.461 7.168 -7.008 1 83.25 81 LYS B C 1
ATOM 1695 O O . LYS B 1 81 ? 8.383 7.309 -5.785 1 83.25 81 LYS B O 1
ATOM 1700 N N . VAL B 1 82 ? 9.477 6.547 -7.605 1 88.62 82 VAL B N 1
ATOM 1701 C CA . VAL B 1 82 ? 10.641 6.102 -6.844 1 88.62 82 VAL B CA 1
ATOM 1702 C C . VAL B 1 82 ? 11.883 6.168 -7.723 1 88.62 82 VAL B C 1
ATOM 1704 O O . VAL B 1 82 ? 11.82 5.895 -8.922 1 88.62 82 VAL B O 1
ATOM 1707 N N . ASN B 1 83 ? 12.914 6.594 -7.09 1 88.12 83 ASN B N 1
ATOM 1708 C CA . ASN B 1 83 ? 14.195 6.617 -7.781 1 88.12 83 ASN B CA 1
ATOM 1709 C C . ASN B 1 83 ? 15.086 5.449 -7.359 1 88.12 83 ASN B C 1
ATOM 1711 O O . ASN B 1 83 ? 15.844 5.559 -6.395 1 88.12 83 ASN B O 1
ATOM 1715 N N . LEU B 1 84 ? 14.977 4.332 -8.047 1 91.69 84 LEU B N 1
ATOM 1716 C CA . LEU B 1 84 ? 15.789 3.131 -7.871 1 91.69 84 LEU B CA 1
ATOM 1717 C C . LEU B 1 84 ? 16.359 2.654 -9.203 1 91.69 84 LEU B C 1
ATOM 1719 O O . LEU B 1 84 ? 15.695 2.771 -10.242 1 91.69 84 LEU B O 1
ATOM 1723 N N . PRO B 1 85 ? 17.516 2.117 -9.203 1 90.75 85 PRO B N 1
ATOM 1724 C CA . PRO B 1 85 ? 18.156 1.673 -10.445 1 90.75 85 PRO B CA 1
ATOM 1725 C C . PRO B 1 85 ? 17.328 0.607 -11.18 1 90.75 85 PRO B C 1
ATOM 1727 O O . PRO B 1 85 ? 17.406 0.507 -12.406 1 90.75 85 PRO B O 1
ATOM 1730 N N . CYS B 1 86 ? 16.594 -0.197 -10.477 1 95.25 86 CYS B N 1
ATOM 1731 C CA . CYS B 1 86 ? 15.867 -1.307 -11.086 1 95.25 86 CYS B CA 1
ATOM 1732 C C . CYS B 1 86 ? 14.484 -0.867 -11.555 1 95.25 86 CYS B C 1
ATOM 1734 O O . CYS B 1 86 ? 13.703 -1.685 -12.039 1 95.25 86 CYS B O 1
ATOM 1736 N N . VAL B 1 87 ? 14.18 0.368 -11.391 1 96.38 87 VAL B N 1
ATOM 1737 C CA . VAL B 1 87 ? 12.844 0.849 -11.719 1 96.38 87 VAL B CA 1
ATOM 1738 C C . VAL B 1 87 ? 12.914 1.84 -12.875 1 96.38 87 VAL B C 1
ATOM 1740 O O . VAL B 1 87 ? 13.727 2.77 -12.852 1 96.38 87 VAL B O 1
ATOM 1743 N N . ASP B 1 88 ? 12.141 1.602 -13.914 1 95.81 88 ASP B N 1
ATOM 1744 C CA . ASP B 1 88 ? 11.992 2.574 -14.992 1 95.81 88 ASP B CA 1
ATOM 1745 C C . ASP B 1 88 ? 11.305 3.844 -14.5 1 95.81 88 ASP B C 1
ATOM 1747 O O . ASP B 1 88 ? 10.148 3.801 -14.055 1 95.81 88 ASP B O 1
ATOM 1751 N N . PRO B 1 89 ? 11.992 4.945 -14.578 1 88.75 89 PRO B N 1
ATOM 1752 C CA . PRO B 1 89 ? 11.406 6.168 -14.023 1 88.75 89 PRO B CA 1
ATOM 1753 C C . PRO B 1 89 ? 10.195 6.652 -14.812 1 88.75 89 PRO B C 1
ATOM 1755 O O . PRO B 1 89 ? 9.383 7.426 -14.289 1 88.75 89 PRO B O 1
ATOM 1758 N N . ARG B 1 90 ? 10.055 6.172 -16.031 1 90.56 90 ARG B N 1
ATOM 1759 C CA . ARG B 1 90 ? 8.977 6.652 -16.891 1 90.56 90 ARG B CA 1
ATOM 1760 C C . ARG B 1 90 ? 7.664 5.938 -16.578 1 90.56 90 ARG B C 1
ATOM 1762 O O . ARG B 1 90 ? 6.605 6.566 -16.531 1 90.56 90 ARG B O 1
ATOM 1769 N N . ASN B 1 91 ? 7.762 4.652 -16.344 1 92.81 91 ASN B N 1
ATOM 1770 C CA . ASN B 1 91 ? 6.512 3.914 -16.219 1 92.81 91 ASN B CA 1
ATOM 1771 C C . ASN B 1 91 ? 6.473 3.084 -14.938 1 92.81 91 ASN B C 1
ATOM 1773 O O . ASN B 1 91 ? 5.469 2.426 -14.648 1 92.81 91 ASN B O 1
ATOM 1777 N N . GLY B 1 92 ? 7.508 3.059 -14.203 1 95.25 92 GLY B N 1
ATOM 1778 C CA . GLY B 1 92 ? 7.543 2.4 -12.906 1 95.25 92 GLY B CA 1
ATOM 1779 C C . GLY B 1 92 ? 7.82 0.912 -12.992 1 95.25 92 GLY B C 1
ATOM 1780 O O . GLY B 1 92 ? 7.797 0.207 -11.984 1 95.25 92 GLY B O 1
ATOM 1781 N N . LYS B 1 93 ? 8.055 0.418 -14.227 1 97.81 93 LYS B N 1
ATOM 1782 C CA . LYS B 1 93 ? 8.297 -1.012 -14.398 1 97.81 93 LYS B CA 1
ATOM 1783 C C . LYS B 1 93 ? 9.594 -1.439 -13.719 1 97.81 93 LYS B C 1
ATOM 1785 O O . LYS B 1 93 ? 10.609 -0.751 -13.82 1 97.81 93 LYS B O 1
ATOM 1790 N N . VAL B 1 94 ? 9.5 -2.598 -13.055 1 98.06 94 VAL B N 1
ATOM 1791 C CA . VAL B 1 94 ? 10.664 -3.113 -12.352 1 98.06 94 VAL B CA 1
ATOM 1792 C C . VAL B 1 94 ? 11.398 -4.121 -13.234 1 98.06 94 VAL B C 1
ATOM 1794 O O . VAL B 1 94 ? 10.781 -5.008 -13.82 1 98.06 94 VAL B O 1
ATOM 1797 N N . ASP B 1 95 ? 12.648 -3.918 -13.344 1 97.75 95 ASP B N 1
ATOM 1798 C CA . ASP B 1 95 ? 13.508 -4.887 -14.023 1 97.75 95 ASP B CA 1
ATOM 1799 C C . ASP B 1 95 ? 14.164 -5.836 -13.016 1 97.75 95 ASP B C 1
ATOM 1801 O O . ASP B 1 95 ? 15.18 -5.5 -12.406 1 97.75 95 ASP B O 1
ATOM 1805 N N . LEU B 1 96 ? 13.664 -7.008 -12.922 1 96.75 96 LEU B N 1
ATOM 1806 C CA . LEU B 1 96 ? 14.125 -7.965 -11.922 1 96.75 96 LEU B CA 1
ATOM 1807 C C . LEU B 1 96 ? 15.555 -8.414 -12.211 1 96.75 96 LEU B C 1
ATOM 1809 O O . LEU B 1 96 ? 16.266 -8.836 -11.305 1 96.75 96 LEU B O 1
ATOM 1813 N N . THR B 1 97 ? 15.977 -8.359 -13.453 1 95.88 97 THR B N 1
ATOM 1814 C CA . THR B 1 97 ? 17.312 -8.812 -13.836 1 95.88 97 THR B CA 1
ATOM 1815 C C . THR B 1 97 ? 18.375 -7.902 -13.25 1 95.88 97 THR B C 1
ATOM 1817 O O . THR B 1 97 ? 19.562 -8.273 -13.195 1 95.88 97 THR B O 1
ATOM 1820 N N . LYS B 1 98 ? 18 -6.734 -12.789 1 95.25 98 LYS B N 1
ATOM 1821 C CA . LYS B 1 98 ? 18.922 -5.785 -12.18 1 95.25 98 LYS B CA 1
ATOM 1822 C C . LYS B 1 98 ? 19.078 -6.047 -10.688 1 95.25 98 LYS B C 1
ATOM 1824 O O . LYS B 1 98 ? 19.859 -5.379 -10.008 1 95.25 98 LYS B O 1
ATOM 1829 N N . LEU B 1 99 ? 18.312 -6.996 -10.164 1 95.19 99 LEU B N 1
ATOM 1830 C CA . LEU B 1 99 ? 18.406 -7.391 -8.766 1 95.19 99 LEU B CA 1
ATOM 1831 C C . LEU B 1 99 ? 19.266 -8.633 -8.609 1 95.19 99 LEU B C 1
ATOM 1833 O O . LEU B 1 99 ? 18.891 -9.719 -9.055 1 95.19 99 LEU B O 1
ATOM 1837 N N . PRO B 1 100 ? 20.344 -8.484 -7.984 1 93.31 100 PRO B N 1
ATOM 1838 C CA . PRO B 1 100 ? 21.328 -9.562 -7.965 1 93.31 100 PRO B CA 1
ATOM 1839 C C . PRO B 1 100 ? 20.734 -10.898 -7.535 1 93.31 100 PRO B C 1
ATOM 1841 O O . PRO B 1 100 ? 21.016 -11.93 -8.148 1 93.31 100 PRO B O 1
ATOM 1844 N N . ARG B 1 101 ? 19.891 -10.93 -6.52 1 94.25 101 ARG B N 1
ATOM 1845 C CA . ARG B 1 101 ? 19.375 -12.18 -5.969 1 94.25 101 ARG B CA 1
ATOM 1846 C C . ARG B 1 101 ? 18.234 -12.711 -6.824 1 94.25 101 ARG B C 1
ATOM 1848 O O . ARG B 1 101 ? 17.797 -13.852 -6.645 1 94.25 101 ARG B O 1
ATOM 1855 N N . LEU B 1 102 ? 17.734 -11.914 -7.789 1 96.94 102 LEU B N 1
ATOM 1856 C CA . LEU B 1 102 ? 16.594 -12.312 -8.617 1 96.94 102 LEU B CA 1
ATOM 1857 C C . LEU B 1 102 ? 16.969 -12.32 -10.094 1 96.94 102 LEU B C 1
ATOM 1859 O O . LEU B 1 102 ? 16.109 -12.508 -10.953 1 96.94 102 LEU B O 1
ATOM 1863 N N . ALA B 1 103 ? 18.234 -12.094 -10.438 1 96.44 103 ALA B N 1
ATOM 1864 C CA . ALA B 1 103 ? 18.719 -11.938 -11.805 1 96.44 103 ALA B CA 1
ATOM 1865 C C . ALA B 1 103 ? 18.359 -13.148 -12.656 1 96.44 103 ALA B C 1
ATOM 1867 O O . ALA B 1 103 ? 17.984 -13.016 -13.82 1 96.44 103 ALA B O 1
ATOM 1868 N N . ILE B 1 104 ? 18.516 -14.312 -12.117 1 97.31 104 ILE B N 1
ATOM 1869 C CA . ILE B 1 104 ? 18.047 -15.555 -12.719 1 97.31 104 ILE B CA 1
ATOM 1870 C C . ILE B 1 104 ? 16.828 -16.078 -11.953 1 97.31 104 ILE B C 1
ATOM 1872 O O . ILE B 1 104 ? 16.953 -16.562 -10.836 1 97.31 104 ILE B O 1
ATOM 1876 N N . TRP B 1 105 ? 15.695 -16 -12.609 1 97.62 105 TRP B N 1
ATOM 1877 C CA . TRP B 1 105 ? 14.438 -16.344 -11.953 1 97.62 105 TRP B CA 1
ATOM 1878 C C . TRP B 1 105 ? 14.406 -17.828 -11.578 1 97.62 105 TRP B C 1
ATOM 1880 O O . TRP B 1 105 ? 14.789 -18.688 -12.375 1 97.62 105 TRP B O 1
ATOM 1890 N N . LYS B 1 106 ? 13.992 -18.016 -10.406 1 96.75 106 LYS B N 1
ATOM 1891 C CA . LYS B 1 106 ? 13.719 -19.375 -9.922 1 96.75 106 LYS B CA 1
ATOM 1892 C C . LYS B 1 106 ? 12.273 -19.5 -9.445 1 96.75 106 LYS B C 1
ATOM 1894 O O . LYS B 1 106 ? 11.727 -18.578 -8.836 1 96.75 106 LYS B O 1
ATOM 1899 N N . ARG B 1 107 ? 11.695 -20.672 -9.586 1 95.19 107 ARG B N 1
ATOM 1900 C CA . ARG B 1 107 ? 10.297 -20.906 -9.258 1 95.19 107 ARG B CA 1
ATOM 1901 C C . ARG B 1 107 ? 10.047 -20.734 -7.766 1 95.19 107 ARG B C 1
ATOM 1903 O O . ARG B 1 107 ? 8.906 -20.562 -7.336 1 95.19 107 ARG B O 1
ATOM 1910 N N . GLU B 1 108 ? 11.07 -20.875 -7.008 1 95.44 108 GLU B N 1
ATOM 1911 C CA . GLU B 1 108 ? 10.906 -20.812 -5.559 1 95.44 108 GLU B CA 1
ATOM 1912 C C . GLU B 1 108 ? 10.75 -19.375 -5.078 1 95.44 108 GLU B C 1
ATOM 1914 O O . GLU B 1 108 ? 10.336 -19.141 -3.943 1 95.44 108 GLU B O 1
ATOM 1919 N N . PHE B 1 109 ? 11.07 -18.391 -5.906 1 96.5 109 PHE B N 1
ATOM 1920 C CA . PHE B 1 109 ? 10.898 -17 -5.52 1 96.5 109 PHE B CA 1
ATOM 1921 C C . PHE B 1 109 ? 9.414 -16.656 -5.379 1 96.5 109 PHE B C 1
ATOM 1923 O O . PHE B 1 109 ? 8.578 -17.188 -6.113 1 96.5 109 PHE B O 1
ATOM 1930 N N . THR B 1 110 ? 9.109 -15.828 -4.395 1 96.06 110 THR B N 1
ATOM 1931 C CA . THR B 1 110 ? 7.734 -15.43 -4.109 1 96.06 110 THR B CA 1
ATOM 1932 C C . THR B 1 110 ? 7.57 -13.914 -4.25 1 96.06 110 THR B C 1
ATOM 1934 O O . THR B 1 110 ? 8.555 -13.188 -4.387 1 96.06 110 THR B O 1
ATOM 1937 N N . MET B 1 111 ? 6.324 -13.445 -4.184 1 96.06 111 MET B N 1
ATOM 1938 C CA . MET B 1 111 ? 6.055 -12.008 -4.16 1 96.06 111 MET B CA 1
ATOM 1939 C C . MET B 1 111 ? 6.758 -11.344 -2.98 1 96.06 111 MET B C 1
ATOM 1941 O O . MET B 1 111 ? 7.328 -10.258 -3.123 1 96.06 111 MET B O 1
ATOM 1945 N N . GLU B 1 112 ? 6.723 -12.031 -1.913 1 94.19 112 GLU B N 1
ATOM 1946 C CA . GLU B 1 112 ? 7.383 -11.5 -0.724 1 94.19 112 GLU B CA 1
ATOM 1947 C C . GLU B 1 112 ? 8.883 -11.328 -0.954 1 94.19 112 GLU B C 1
ATOM 1949 O O . GLU B 1 112 ? 9.445 -10.281 -0.637 1 94.19 112 GLU B O 1
ATOM 1954 N N . THR B 1 113 ? 9.453 -12.367 -1.469 1 94.88 113 THR B N 1
ATOM 1955 C CA . THR B 1 113 ? 10.891 -12.312 -1.714 1 94.88 113 THR B CA 1
ATOM 1956 C C . THR B 1 113 ? 11.234 -11.18 -2.672 1 94.88 113 THR B C 1
ATOM 1958 O O . THR B 1 113 ? 12.242 -10.5 -2.496 1 94.88 113 THR B O 1
ATOM 1961 N N . ILE B 1 114 ? 10.43 -10.977 -3.641 1 97 114 ILE B N 1
ATOM 1962 C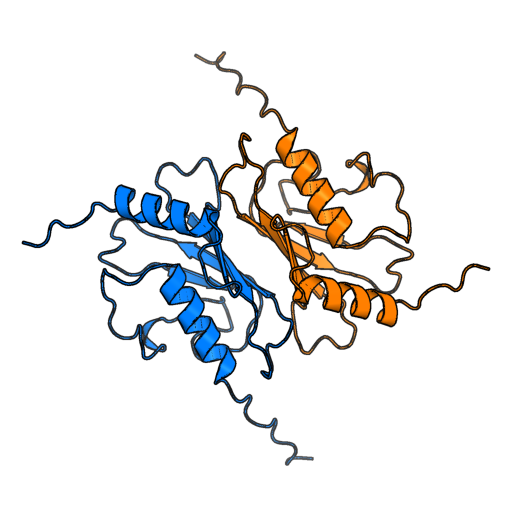 CA . ILE B 1 114 ? 10.648 -9.914 -4.625 1 97 114 ILE B CA 1
ATOM 1963 C C . ILE B 1 114 ? 10.602 -8.555 -3.936 1 97 114 ILE B C 1
ATOM 1965 O O . ILE B 1 114 ? 11.516 -7.738 -4.098 1 97 114 ILE B O 1
ATOM 1969 N N . LEU B 1 115 ? 9.602 -8.359 -3.152 1 95.56 115 LEU B N 1
ATOM 1970 C CA . LEU B 1 115 ? 9.406 -7.074 -2.49 1 95.56 115 LEU B CA 1
ATOM 1971 C C . LEU B 1 115 ? 10.547 -6.793 -1.51 1 95.56 115 LEU B C 1
ATOM 1973 O O . LEU B 1 115 ? 11.039 -5.668 -1.433 1 95.56 115 LEU B O 1
ATOM 1977 N N . LEU B 1 116 ? 10.922 -7.742 -0.862 1 94.19 116 LEU B N 1
ATOM 1978 C CA . LEU B 1 116 ? 12.023 -7.594 0.086 1 94.19 116 LEU B CA 1
ATOM 1979 C C . LEU B 1 116 ? 13.328 -7.289 -0.639 1 94.19 116 LEU B C 1
ATOM 1981 O O . LEU B 1 116 ? 14.148 -6.508 -0.15 1 94.19 116 LEU B O 1
ATOM 1985 N N . GLU B 1 117 ? 13.523 -7.973 -1.765 1 95.12 117 GLU B N 1
ATOM 1986 C CA . GLU B 1 117 ? 14.719 -7.707 -2.555 1 95.12 117 GLU B CA 1
ATOM 1987 C C . GLU B 1 117 ? 14.734 -6.273 -3.074 1 95.12 117 GLU B C 1
ATOM 1989 O O . GLU B 1 117 ? 15.773 -5.613 -3.062 1 95.12 117 GLU B O 1
ATOM 1994 N N . ILE B 1 118 ? 13.625 -5.801 -3.516 1 95.56 118 ILE B N 1
ATOM 1995 C CA . ILE B 1 118 ? 13.523 -4.418 -3.963 1 95.56 118 ILE B CA 1
ATOM 1996 C C . ILE B 1 118 ? 13.836 -3.475 -2.803 1 95.56 118 ILE B C 1
ATOM 1998 O O . ILE B 1 118 ? 14.586 -2.512 -2.963 1 95.56 118 ILE B O 1
ATOM 2002 N N . ARG B 1 119 ? 13.289 -3.779 -1.664 1 93.88 119 ARG B N 1
ATOM 2003 C CA . ARG B 1 119 ? 13.547 -2.965 -0.479 1 93.88 119 ARG B CA 1
ATOM 2004 C C . ARG B 1 119 ? 15.031 -2.938 -0.144 1 93.88 119 ARG B C 1
ATOM 2006 O O . ARG B 1 119 ? 15.555 -1.909 0.286 1 93.88 119 ARG B O 1
ATOM 2013 N N . ARG B 1 120 ? 15.625 -4.094 -0.273 1 93.19 120 ARG B N 1
ATOM 2014 C CA . ARG B 1 120 ? 17.062 -4.188 -0.016 1 93.19 120 ARG B CA 1
ATOM 2015 C C . ARG B 1 120 ? 17.844 -3.264 -0.94 1 93.19 120 ARG B C 1
ATOM 2017 O O . ARG B 1 120 ? 18.797 -2.623 -0.514 1 93.19 120 ARG B O 1
ATOM 2024 N N . GLN B 1 121 ? 17.422 -3.16 -2.176 1 92.19 121 GLN B N 1
ATOM 2025 C CA . GLN B 1 121 ? 18.062 -2.264 -3.123 1 92.19 121 GLN B CA 1
ATOM 2026 C C . GLN B 1 121 ? 17.906 -0.806 -2.703 1 92.19 121 GLN B C 1
ATOM 2028 O O . GLN B 1 121 ? 18.828 -0.001 -2.867 1 92.19 121 GLN B O 1
ATOM 2033 N N . ALA B 1 122 ? 16.797 -0.537 -2.193 1 89.56 122 ALA B N 1
ATOM 2034 C CA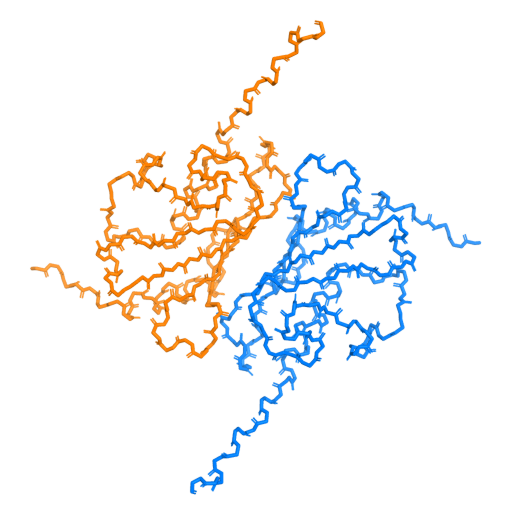 . ALA B 1 122 ? 16.516 0.822 -1.731 1 89.56 122 ALA B CA 1
ATOM 2035 C C . ALA B 1 122 ? 17.422 1.19 -0.554 1 89.56 122 ALA B C 1
ATOM 2037 O O . ALA B 1 122 ? 17.781 2.357 -0.381 1 89.56 122 ALA B O 1
ATOM 2038 N N . LYS B 1 123 ? 17.734 0.22 0.241 1 88.56 123 LYS B N 1
ATOM 2039 C CA . LYS B 1 123 ? 18.609 0.43 1.394 1 88.56 123 LYS B CA 1
ATOM 2040 C C . LYS B 1 123 ? 20.031 0.734 0.955 1 88.56 123 LYS B C 1
ATOM 2042 O O . LYS B 1 123 ? 20.703 1.583 1.546 1 88.56 123 LYS B O 1
ATOM 2047 N N . CYS B 1 124 ? 20.469 0.104 -0.099 1 81.94 124 CYS B N 1
ATOM 2048 C CA . CYS B 1 124 ? 21.844 0.177 -0.565 1 81.94 124 CYS B CA 1
ATOM 2049 C C . CYS B 1 124 ? 22.031 1.348 -1.522 1 81.94 124 CYS B C 1
ATOM 2051 O O . CYS B 1 124 ? 23.172 1.744 -1.808 1 81.94 124 CYS B O 1
ATOM 2053 N N . TYR B 1 125 ? 20.922 1.852 -1.979 1 73.88 125 TYR B N 1
ATOM 2054 C CA . TYR B 1 125 ? 20.969 2.938 -2.953 1 73.88 125 TYR B CA 1
ATOM 2055 C C . TYR B 1 125 ? 21.547 4.203 -2.326 1 73.88 125 TYR B C 1
ATOM 2057 O O . TYR B 1 125 ? 21.062 4.656 -1.281 1 73.88 125 TYR B O 1
ATOM 2065 N N . LYS B 1 126 ? 22.812 4.57 -2.752 1 64.75 126 LYS B N 1
ATOM 2066 C CA . LYS B 1 126 ? 23.438 5.84 -2.375 1 64.75 126 LYS B CA 1
ATOM 2067 C C . LYS B 1 126 ? 23.125 6.926 -3.398 1 64.75 126 LYS B C 1
ATOM 2069 O O . LYS B 1 126 ? 23.281 6.715 -4.602 1 64.75 126 LYS B O 1
ATOM 2074 N N . GLU B 1 127 ? 22.062 7.758 -3.154 1 57 127 GLU B N 1
ATOM 2075 C CA . GLU B 1 127 ? 21.844 8.812 -4.145 1 57 127 GLU B CA 1
ATOM 2076 C C . GLU B 1 127 ? 23.156 9.492 -4.523 1 57 127 GLU B C 1
ATOM 2078 O O . GLU B 1 127 ? 24.016 9.742 -3.66 1 57 127 GLU B O 1
ATOM 2083 N N . MET B 1 128 ? 23.688 9.211 -5.668 1 48.91 128 MET B N 1
ATOM 2084 C CA . MET B 1 128 ? 24.828 10 -6.094 1 48.91 128 MET B CA 1
ATOM 2085 C C . MET B 1 128 ? 24.641 11.469 -5.742 1 48.91 128 MET B C 1
ATOM 2087 O O . MET B 1 128 ? 23.547 12.016 -5.906 1 48.91 128 MET B O 1
ATOM 2091 N N . PRO B 1 129 ? 25.625 12.086 -4.926 1 46.59 129 PRO B N 1
ATOM 2092 C CA . PRO B 1 129 ? 25.562 13.531 -4.691 1 46.59 129 PRO B CA 1
ATOM 2093 C C . PRO B 1 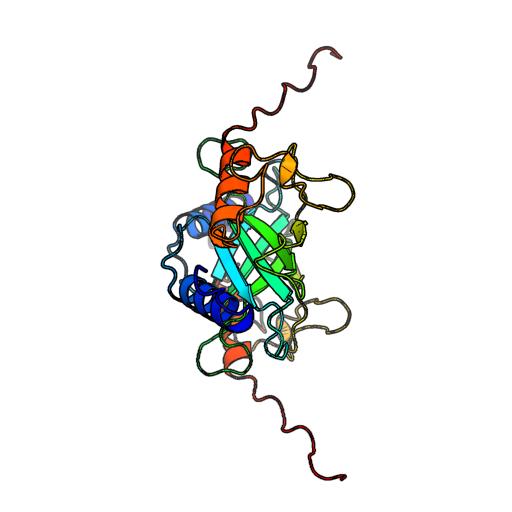129 ? 25.125 14.312 -5.93 1 46.59 129 PRO B C 1
ATOM 2095 O O . PRO B 1 129 ? 25.484 13.945 -7.051 1 46.59 129 PRO B O 1
ATOM 2098 N N . ARG B 1 130 ? 23.984 14.938 -5.988 1 41.66 130 ARG B N 1
ATOM 2099 C CA . ARG B 1 130 ? 23.828 15.93 -7.043 1 41.66 130 ARG B CA 1
ATOM 2100 C C . ARG B 1 130 ? 25.125 16.719 -7.25 1 41.66 130 ARG B C 1
ATOM 2102 O O . ARG B 1 130 ? 25.875 16.938 -6.301 1 41.66 130 ARG B O 1
ATOM 2109 N N . ASP B 1 131 ? 25.734 16.656 -8.43 1 40.75 131 ASP B N 1
ATOM 2110 C CA . ASP B 1 131 ? 26.859 17.531 -8.734 1 40.75 131 ASP B CA 1
ATOM 2111 C C . ASP B 1 131 ? 26.641 18.938 -8.156 1 40.75 131 ASP B C 1
ATOM 2113 O O . ASP B 1 131 ? 25.703 19.641 -8.547 1 40.75 131 ASP B O 1
ATOM 2117 N N . ILE B 1 132 ? 26.812 19.25 -6.926 1 39.69 132 ILE B N 1
ATOM 2118 C CA . ILE B 1 132 ? 27.016 20.609 -6.414 1 39.69 132 ILE B CA 1
ATOM 2119 C C . ILE B 1 132 ? 27.938 21.375 -7.348 1 39.69 132 ILE B C 1
ATOM 2121 O O . ILE B 1 132 ? 28.359 22.5 -7.031 1 39.69 132 ILE B O 1
ATOM 2125 N N . ARG B 1 133 ? 28.562 20.891 -8.312 1 35.81 133 ARG B N 1
ATOM 2126 C CA . ARG B 1 133 ? 29.469 21.766 -9.031 1 35.81 133 ARG B CA 1
ATOM 2127 C C . ARG B 1 133 ? 28.734 22.969 -9.617 1 35.81 133 ARG B C 1
ATOM 2129 O O . ARG B 1 133 ? 29.344 23.859 -10.211 1 35.81 133 ARG B O 1
ATOM 2136 N N . ALA B 1 134 ? 27.422 22.922 -9.969 1 34.34 134 ALA B N 1
ATOM 2137 C CA . ALA B 1 134 ? 27.141 24.094 -10.789 1 34.34 134 ALA B CA 1
ATOM 2138 C C . ALA B 1 134 ? 27.141 25.359 -9.938 1 34.34 134 ALA B C 1
ATOM 2140 O O . ALA B 1 134 ? 26.906 26.469 -10.453 1 34.34 134 ALA B O 1
ATOM 2141 N N . TYR B 1 135 ?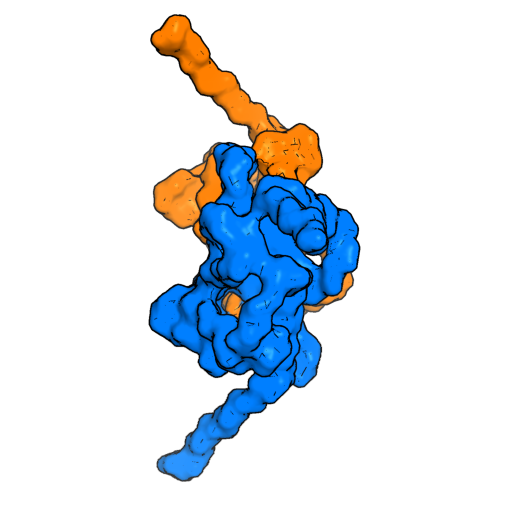 27.125 25.234 -8.477 1 28.27 135 TYR B N 1
ATOM 2142 C CA . TYR B 1 135 ? 27.562 26.562 -8.102 1 28.27 135 TYR B CA 1
ATOM 2143 C C . TYR B 1 135 ? 29.094 26.641 -8.07 1 28.27 135 TYR B C 1
ATOM 2145 O O . TYR B 1 135 ? 29.766 25.672 -7.707 1 28.27 135 TYR B O 1
#

Radius of gyration: 19.79 Å; Cα contacts (8 Å, |Δi|>4): 490; chains: 2; bounding box: 63×64×40 Å

Foldseek 3Di:
DPPPPAPVNQLVVQQVCQVVVVADPFKHKHQPDPVPPVSFKMKMKGAADPPFPRHPHMWIKIWGHDNCPPVPGIWMATPDQDDFPQADRPTRTGNQCVQPVCVDPDRPDDPRNSRVSSNVRRRVDDPDPPPPPPD/DPPPPAPVNQLVVQQVCQVVVVADPFKHKHQPDPVPPVSFKMKMKGAADPPFPRHPHIWIKIWGHDNCPPVPGIWMATPDQDDFPQADRVTRTGNQCPQPVCVDPDRPDDPRNSRVSRNVRRRVDDPDPPPPPVD

pLDDT: mean 85.94, std 16.53, range [25.95, 98.44]

InterPro domains:
  IPR000608 Ubiquitin-conjugating (UBC), catalytic core domain [PF00179] (35-120)
  IPR000608 Ubiquitin-conjugating (UBC), catalytic core domain [PS50127] (6-135)
  IPR016135 Ubiquitin-conjugating enzyme/RWD-like [G3DSA:3.10.110.10] (1-131)
  IPR016135 Ubiquitin-conjugating enzyme/RWD-like [SSF54495] (4-120)

Organism: Ajellomyces capsulatus (strain G186AR / H82 / ATCC MYA-2454 / RMSCC 2432) (NCBI:txid447093)

Secondary structure (DSSP, 8-state):
------HHHHHHHHHHHHHTT-S-TTEEEEES-TT-TT--EEEEEEEPPTTSTTTTBEEEEEEE--TTTTTSPPEEEESS----TTB-TTT-BB-GGGSGGGSS--TT--HHHHHHHHHHHHHH--------TT-/------HHHHHHHHHHHHHTT-S-TTEEEEES-TT-TT--EEEEEEEPPTTSTTTTBEEEEEEE--TTTTTSPPEEEESS----TTB-TTT-BB-GGGSGGGSS--TT--HHHHHHHHHHHHHH-------GGG-

Solvent-accessible surface area (backbone atoms only — not comparable to full-atom values): 15288 Å² total; per-residue (Å²): 125,81,80,76,73,52,45,69,58,50,52,50,51,51,46,53,44,36,70,64,58,74,46,59,95,46,47,48,46,25,32,44,47,74,84,44,85,79,64,32,49,28,24,34,36,40,43,35,34,79,95,29,81,36,36,67,24,34,40,40,31,40,36,37,40,55,92,54,29,50,83,39,82,61,51,42,29,36,74,44,77,61,94,46,94,42,34,40,77,87,72,22,41,52,44,53,64,71,35,82,90,44,42,70,81,55,60,84,65,44,75,66,56,50,51,51,51,52,38,51,50,50,46,69,51,67,78,71,75,73,78,71,61,89,109,124,80,80,77,73,52,44,70,59,52,52,50,52,51,45,51,44,36,69,65,57,73,47,60,94,47,47,49,46,25,31,44,46,74,84,45,86,80,65,32,48,28,24,34,36,40,44,36,34,79,95,30,80,39,36,65,24,34,40,39,31,39,37,38,40,57,93,53,30,52,83,39,82,61,49,40,29,37,74,44,79,61,95,47,94,41,33,40,80,87,71,22,40,53,44,52,64,72,34,82,93,43,42,69,81,53,59,83,64,46,72,65,56,50,52,53,51,54,40,50,50,50,45,68,50,68,78,70,75,72,79,64,67,84,108